Protein AF-A0A9D1ND66-F1 (afdb_monomer_lite)

pLDDT: mean 85.28, std 21.11, range [28.84, 98.44]

Organism: NCBI:txid2840952

Secondary structure (DSSP, 8-state):
---------------------------------------EEEEEEE-TTSPP-PPEEEETT-EE--GGGSPPP--SSEEEEEEESSTTS-SBPPSSEE--SSEEEEEEEEEE-S---EEEEE-TT-EETTT---SPEEEEPEE-GGG-EEEEGGGS--EEBTTEEEEEEE-TT--BHHHHHTT-SEEEE-S-EEEEEEEEE--

Sequence (203 aa):
MKKRLSILLLIVSVLVCSVFAASCANTDLVGSGDKTEVTVCTVRFITGEGSAVSNMVVDYGSVIESADKIATPTSPYYTFQGWYVDQECRQPVTFPYTVRKEVVNFFAKWERIGDFYTVTLRLNGGKVNATGATEDLSFHATREGNKGYLFYSNMIPKVSRSGYRLVDWYNEDGEGLLAKFGTSASIRISKDEVYTAKWEEVV

Radius of gyration: 37.18 Å; chains: 1; bounding box: 62×64×130 Å

Foldseek 3Di:
DDDDDDDDDDDDDDDDDDDDDDDDDDDDDDDPPPPPPFLKAKEAEAEVQFDHFDIDIDTQFDWDADPVVGDDTDHPFWDWPAWAQDQVRPHGDDPRDTHHDNYGYIYIDIDTDDDWAKEKEQAQQKAFPVPRDNHIDIDTFDQDPPLGGKDFPVVDGDIDHPQKDWPAWQFPVRDGPVVQCPVNRIDHDDHHTYTYTDIDGDD

InterPro domains:
  IPR013378 Internalin B-like, B-repeat [PF09479] (42-109)
  IPR013378 Internalin B-like, B-repeat [PF09479] (117-185)
  IPR013378 Internalin B-like, B-repeat [TIGR02543] (73-111)
  IPR042229 Listeria-Bacteroides repeat domain superfamily [G3DSA:2.60.40.4270] (38-112)
  IPR042229 Listeria-Bacteroides repeat domain superfamily [G3DSA:2.60.40.4270] (115-201)

Structure (mmCIF, N/CA/C/O backbone):
data_AF-A0A9D1ND66-F1
#
_entry.id   AF-A0A9D1ND66-F1
#
loop_
_atom_site.group_PDB
_atom_site.id
_atom_site.type_symbol
_atom_site.label_atom_id
_atom_site.label_alt_id
_atom_site.label_comp_id
_atom_site.label_asym_id
_atom_site.label_entity_id
_atom_site.label_seq_id
_atom_site.pdbx_PDB_ins_code
_atom_site.Cartn_x
_atom_site.Cartn_y
_atom_site.Cartn_z
_atom_site.occupancy
_atom_site.B_iso_or_equiv
_atom_site.auth_seq_id
_atom_site.auth_comp_id
_atom_site.auth_asym_id
_atom_site.auth_atom_id
_atom_site.pdbx_PDB_model_num
ATOM 1 N N . MET A 1 1 ? 39.931 48.554 107.300 1.00 33.59 1 MET A N 1
ATOM 2 C CA . MET A 1 1 ? 41.216 49.196 106.934 1.00 33.59 1 MET A CA 1
ATOM 3 C C . MET A 1 1 ? 41.580 48.794 105.504 1.00 33.59 1 MET A C 1
ATOM 5 O O . MET A 1 1 ? 41.566 47.603 105.265 1.00 33.59 1 MET A O 1
ATOM 9 N N . LYS A 1 2 ? 41.875 49.775 104.618 1.00 40.72 2 LYS A N 1
ATOM 10 C CA . LYS A 1 2 ? 42.868 49.776 103.497 1.00 40.72 2 LYS A CA 1
ATOM 11 C C . LYS A 1 2 ? 42.907 48.526 102.573 1.00 40.72 2 LYS A C 1
ATOM 13 O O . LYS A 1 2 ? 43.191 47.453 103.061 1.00 40.72 2 LYS A O 1
ATOM 18 N N . LYS A 1 3 ? 42.766 48.550 101.238 1.00 37.12 3 LYS A N 1
ATOM 19 C CA . LYS A 1 3 ? 43.143 49.477 100.136 1.00 37.12 3 LYS A CA 1
ATOM 20 C C . LYS A 1 3 ? 42.432 48.968 98.848 1.00 37.12 3 LYS A C 1
ATOM 22 O O . LYS A 1 3 ? 42.305 47.762 98.692 1.00 37.12 3 LYS A O 1
ATOM 27 N N . ARG A 1 4 ? 41.796 49.823 98.026 1.00 48.44 4 ARG A N 1
ATOM 28 C CA . ARG A 1 4 ? 42.167 50.232 96.631 1.00 48.44 4 ARG A CA 1
ATOM 29 C C . ARG A 1 4 ? 43.160 49.289 95.901 1.00 48.44 4 ARG A C 1
ATOM 31 O O . ARG A 1 4 ? 44.146 48.909 96.511 1.00 48.44 4 ARG A O 1
ATOM 38 N N . LEU A 1 5 ? 43.040 48.962 94.606 1.00 36.69 5 LEU A N 1
ATOM 39 C CA . LEU A 1 5 ? 43.033 49.895 93.464 1.00 36.69 5 LEU A CA 1
ATOM 40 C C . LEU A 1 5 ? 43.004 49.123 92.106 1.00 36.69 5 LEU A C 1
ATOM 42 O O . LEU A 1 5 ? 43.727 48.143 92.000 1.00 36.69 5 LEU A O 1
ATOM 46 N N . SER A 1 6 ? 42.251 49.649 91.117 1.00 40.03 6 SER A N 1
ATOM 47 C CA . SER A 1 6 ? 42.385 49.622 89.625 1.00 40.03 6 SER A CA 1
ATOM 48 C C . SER A 1 6 ? 42.574 48.280 88.859 1.00 40.03 6 SER A C 1
ATOM 50 O O . SER A 1 6 ? 43.274 47.394 89.314 1.00 40.03 6 SER A O 1
ATOM 52 N N . ILE A 1 7 ? 42.015 48.053 87.655 1.00 40.53 7 ILE A N 1
ATOM 53 C CA . ILE A 1 7 ? 42.424 48.643 86.355 1.00 40.53 7 ILE A CA 1
ATOM 54 C C . ILE A 1 7 ? 41.455 48.206 85.206 1.00 40.53 7 ILE A C 1
ATOM 56 O O . ILE A 1 7 ? 41.096 47.039 85.122 1.00 40.53 7 ILE A O 1
ATOM 60 N N . LEU A 1 8 ? 41.118 49.177 84.333 1.00 36.09 8 LEU A N 1
ATOM 61 C CA . LEU A 1 8 ? 40.734 49.186 82.889 1.00 36.09 8 LEU A CA 1
ATOM 62 C C . LEU A 1 8 ? 39.570 48.348 82.274 1.00 36.09 8 LEU A C 1
ATOM 64 O O . LEU A 1 8 ? 39.707 47.176 81.954 1.00 36.09 8 LEU A O 1
ATOM 68 N N . LEU A 1 9 ? 38.468 49.058 81.963 1.00 35.41 9 LEU A N 1
ATOM 69 C CA . LEU A 1 9 ? 37.870 49.360 80.630 1.00 35.41 9 LEU A CA 1
ATOM 70 C C . LEU A 1 9 ? 38.298 48.565 79.359 1.00 35.41 9 LEU A C 1
ATOM 72 O O . LEU A 1 9 ? 39.446 48.698 78.949 1.00 35.41 9 LEU A O 1
ATOM 76 N N . LEU A 1 10 ? 37.344 47.921 78.642 1.00 37.34 10 LEU A N 1
ATOM 77 C CA . LEU A 1 10 ? 36.718 48.369 77.354 1.00 37.34 10 LEU A CA 1
ATOM 78 C C . LEU A 1 10 ? 35.997 47.241 76.544 1.00 37.34 10 LEU A C 1
ATOM 80 O O . LEU A 1 10 ? 36.650 46.349 76.026 1.00 37.34 10 LEU A O 1
ATOM 84 N N . ILE A 1 11 ? 34.652 47.343 76.451 1.00 43.88 11 ILE A N 1
ATOM 85 C CA . ILE A 1 11 ? 33.713 47.294 75.281 1.00 43.88 11 ILE A CA 1
ATOM 86 C C . ILE A 1 11 ? 34.005 46.270 74.146 1.00 43.88 11 ILE A C 1
ATOM 88 O O . ILE A 1 11 ? 35.111 46.230 73.634 1.00 43.88 11 ILE A O 1
ATOM 92 N N . VAL A 1 12 ? 33.067 45.395 73.729 1.00 36.81 12 VAL A N 1
ATOM 93 C CA . VAL A 1 12 ? 32.102 45.532 72.590 1.00 36.81 12 VAL A CA 1
ATOM 94 C C . VAL A 1 12 ? 31.068 44.376 72.708 1.00 36.81 12 VAL A C 1
ATOM 96 O O . VAL A 1 12 ? 31.455 43.216 72.708 1.00 36.81 12 VAL A O 1
ATOM 99 N N . SER A 1 13 ? 29.800 44.619 73.077 1.00 47.44 13 SER A N 1
ATOM 100 C CA . SER A 1 13 ? 28.598 44.740 72.211 1.00 47.44 13 SER A CA 1
ATOM 101 C C . SER A 1 13 ? 28.340 43.589 71.219 1.00 47.44 13 SER A C 1
ATOM 103 O O . SER A 1 13 ? 28.936 43.624 70.152 1.00 47.44 13 SER A O 1
ATOM 105 N N . VAL A 1 14 ? 27.341 42.719 71.473 1.00 42.31 14 VAL A N 1
ATOM 106 C CA . VAL A 1 14 ? 26.340 42.276 70.465 1.00 42.31 14 VAL A CA 1
ATOM 107 C C . VAL A 1 14 ? 25.001 41.943 71.149 1.00 42.31 14 VAL A C 1
ATOM 109 O O . VAL A 1 14 ? 24.944 41.387 72.242 1.00 42.31 14 VAL A O 1
ATOM 112 N N . LEU A 1 15 ? 23.950 42.367 70.451 1.00 39.97 15 LEU A N 1
ATOM 113 C CA . LEU A 1 15 ? 22.524 42.449 70.731 1.00 39.97 15 LEU A CA 1
ATOM 114 C C . LEU A 1 15 ? 21.790 41.099 70.892 1.00 39.97 15 LEU A C 1
ATOM 116 O O . LEU A 1 15 ? 22.143 40.087 70.297 1.00 39.97 15 LEU A O 1
ATOM 120 N N . VAL A 1 16 ? 20.690 41.174 71.640 1.00 43.84 16 VAL A N 1
ATOM 121 C CA . VAL A 1 16 ? 19.655 40.165 71.908 1.00 43.84 16 VAL A CA 1
ATOM 122 C C . VAL A 1 16 ? 18.769 39.919 70.677 1.00 43.84 16 VAL A C 1
ATOM 124 O O . VAL A 1 16 ? 18.356 40.880 70.033 1.00 43.84 16 VAL A O 1
ATOM 127 N N . CYS A 1 17 ? 18.360 38.669 70.425 1.00 29.81 17 CYS A N 1
ATOM 128 C CA . CYS A 1 17 ? 17.032 38.375 69.870 1.00 29.81 17 CYS A CA 1
ATOM 129 C C . CYS A 1 17 ? 16.513 37.011 70.348 1.00 29.81 17 CYS A C 1
ATOM 131 O O . CYS A 1 17 ? 17.187 35.988 70.284 1.00 29.81 17 CYS A O 1
ATOM 133 N N . SER A 1 18 ? 15.305 37.074 70.889 1.00 44.47 18 SER A N 1
ATOM 134 C CA . SER A 1 18 ? 14.545 36.098 71.661 1.00 44.47 18 SER A CA 1
ATOM 135 C C . SER A 1 18 ? 13.748 35.123 70.798 1.00 44.47 18 SER A C 1
ATOM 137 O O . SER A 1 18 ? 13.077 35.562 69.867 1.00 44.47 18 SER A O 1
ATOM 139 N N . VAL A 1 19 ? 13.672 33.851 71.201 1.00 38.53 19 VAL A N 1
ATOM 140 C CA . VAL A 1 19 ? 12.567 32.958 70.815 1.00 38.53 19 VAL A CA 1
ATOM 141 C C . VAL A 1 19 ? 12.178 32.091 72.012 1.00 38.53 19 VAL A C 1
ATOM 143 O O . VAL A 1 19 ? 12.955 31.243 72.431 1.00 38.53 19 VAL A O 1
ATOM 146 N N . PHE A 1 20 ? 10.968 32.294 72.538 1.00 42.59 20 PHE A N 1
ATOM 147 C CA . PHE A 1 20 ? 10.225 31.300 73.316 1.00 42.59 20 PHE A CA 1
ATOM 148 C C . PHE A 1 20 ? 8.722 31.562 73.175 1.00 42.59 20 PHE A C 1
ATOM 150 O O . PHE A 1 20 ? 8.250 32.628 73.560 1.00 42.59 20 PHE A O 1
ATOM 157 N N . ALA A 1 21 ? 7.982 30.568 72.683 1.00 37.22 21 ALA A N 1
ATOM 158 C CA . ALA A 1 21 ? 6.614 30.267 73.108 1.00 37.22 21 ALA A CA 1
ATOM 159 C C . ALA A 1 21 ? 6.265 28.827 72.692 1.00 37.22 21 ALA A C 1
ATOM 161 O O . ALA A 1 21 ? 6.575 28.402 71.581 1.00 37.22 21 ALA A O 1
ATOM 162 N N . ALA A 1 22 ? 5.648 28.086 73.610 1.00 40.59 22 ALA A N 1
ATOM 163 C CA . ALA A 1 22 ? 5.271 26.680 73.496 1.00 40.59 22 ALA A CA 1
ATOM 164 C C . ALA A 1 22 ? 3.743 26.496 73.622 1.00 40.59 22 ALA A C 1
ATOM 166 O O . ALA A 1 22 ? 3.090 27.341 74.231 1.00 40.59 22 ALA A O 1
ATOM 167 N N . SER A 1 23 ? 3.260 25.309 73.197 1.00 38.59 23 SER A N 1
ATOM 168 C CA . SER A 1 23 ? 2.032 24.595 73.652 1.00 38.59 23 SER A CA 1
ATOM 169 C C . SER A 1 23 ? 0.685 25.001 73.001 1.00 38.59 23 SER A C 1
ATOM 171 O O . SER A 1 23 ? 0.469 26.181 72.784 1.00 38.59 23 SER A O 1
ATOM 173 N N . CYS A 1 24 ? -0.330 24.157 72.718 1.00 28.84 24 CYS A N 1
ATOM 174 C CA . CYS A 1 24 ? -0.536 22.696 72.576 1.00 28.84 24 CYS A CA 1
ATOM 175 C C . CYS A 1 24 ? -1.962 22.399 71.997 1.00 28.84 24 CYS A C 1
ATOM 177 O O . CYS A 1 24 ? -2.902 23.098 72.357 1.00 28.84 24 CYS A O 1
ATOM 179 N N . ALA A 1 25 ? -2.090 21.300 71.226 1.00 42.69 25 ALA A N 1
ATOM 180 C CA . ALA A 1 25 ? -3.234 20.370 71.002 1.00 42.69 25 ALA A CA 1
ATOM 181 C C . ALA A 1 25 ? -4.491 20.675 70.111 1.00 42.69 25 ALA A C 1
ATOM 183 O O . ALA A 1 25 ? -5.315 21.527 70.418 1.00 42.69 25 ALA A O 1
ATOM 184 N N . ASN A 1 26 ? -4.664 19.756 69.130 1.00 39.12 26 ASN A N 1
ATOM 185 C CA . ASN A 1 26 ? -5.851 19.068 68.549 1.00 39.12 26 ASN A CA 1
ATOM 186 C C . ASN A 1 26 ? -6.851 19.746 67.577 1.00 39.12 26 ASN A C 1
ATOM 188 O O . ASN A 1 26 ? -7.746 20.474 67.989 1.00 39.12 26 ASN A O 1
ATOM 192 N N . THR A 1 27 ? -6.858 19.308 66.306 1.00 33.75 27 THR A N 1
ATOM 193 C CA . THR A 1 27 ? -7.858 18.380 65.700 1.00 33.75 27 THR A CA 1
ATOM 194 C C . THR A 1 27 ? -7.493 18.083 64.238 1.00 33.75 27 THR A C 1
ATOM 196 O O . THR A 1 27 ? -7.033 18.959 63.510 1.00 33.75 27 THR A O 1
ATOM 199 N N . ASP A 1 28 ? -7.662 16.825 63.833 1.00 43.59 28 ASP A N 1
ATOM 200 C CA . ASP A 1 28 ? -7.395 16.310 62.491 1.00 43.59 28 ASP A CA 1
ATOM 201 C C . ASP A 1 28 ? -8.203 17.027 61.399 1.00 43.59 28 ASP A C 1
ATOM 203 O O . ASP A 1 28 ? -9.428 17.109 61.481 1.00 43.59 28 ASP A O 1
ATOM 207 N N . LEU A 1 29 ? -7.534 17.431 60.315 1.00 43.88 29 LEU A N 1
ATOM 208 C CA . LEU A 1 29 ? -8.152 17.526 58.996 1.00 43.88 29 LEU A CA 1
ATOM 209 C C . LEU A 1 29 ? -7.224 16.907 57.956 1.00 43.88 29 LEU A C 1
ATOM 211 O O . LEU A 1 29 ? -6.163 17.426 57.610 1.00 43.88 29 LEU A O 1
ATOM 215 N N . VAL A 1 30 ? -7.691 15.759 57.478 1.00 47.22 30 VAL A N 1
ATOM 216 C CA . VAL A 1 30 ? -7.293 15.104 56.242 1.00 47.22 30 VAL A CA 1
ATOM 217 C C . VAL A 1 30 ? -7.238 16.134 55.118 1.00 4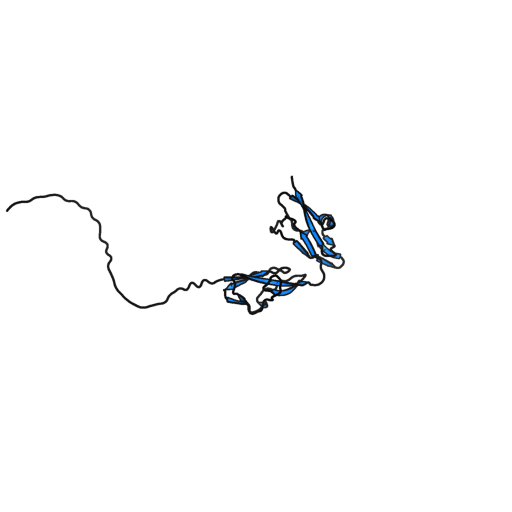7.22 30 VAL A C 1
ATOM 219 O O . VAL A 1 30 ? -8.222 16.787 54.785 1.00 47.22 30 VAL A O 1
ATOM 222 N N . GLY A 1 31 ? -6.067 16.226 54.512 1.00 42.62 31 GLY A N 1
ATOM 223 C CA . GLY A 1 31 ? -5.822 16.930 53.267 1.00 42.62 31 GLY A CA 1
ATOM 224 C C . GLY A 1 31 ? -4.634 16.292 52.572 1.00 42.62 31 GLY A C 1
ATOM 225 O O . GLY A 1 31 ? -3.720 16.990 52.146 1.00 42.62 31 GLY A O 1
ATOM 226 N N . SER A 1 32 ? -4.613 14.953 52.520 1.00 42.88 32 SER A N 1
ATOM 227 C CA . SER A 1 32 ? -3.811 14.242 51.530 1.00 42.88 32 SER A CA 1
ATOM 228 C C . SER A 1 32 ? -4.342 14.694 50.179 1.00 42.88 32 SER A C 1
ATOM 230 O O . SER A 1 32 ? -5.360 14.192 49.706 1.00 42.88 32 SER A O 1
ATOM 232 N N . GLY A 1 33 ? -3.707 15.717 49.610 1.00 48.03 33 GLY A N 1
ATOM 233 C CA . GLY A 1 33 ? -3.822 16.024 48.200 1.00 48.03 33 GLY A CA 1
ATOM 234 C C . GLY A 1 33 ? -3.273 14.820 47.463 1.00 48.03 33 GLY A C 1
ATOM 235 O O . GLY A 1 33 ? -2.077 14.755 47.191 1.00 48.03 33 GLY A O 1
ATOM 236 N N . ASP A 1 34 ? -4.147 13.847 47.224 1.00 44.66 34 ASP A N 1
ATOM 237 C CA . ASP A 1 34 ? -3.912 12.769 46.291 1.00 44.66 34 ASP A CA 1
ATOM 238 C C . ASP A 1 34 ? -3.723 13.444 44.932 1.00 44.66 34 ASP A C 1
ATOM 240 O O . ASP A 1 34 ? -4.676 13.829 44.249 1.00 44.66 34 ASP A O 1
ATOM 244 N N . LYS A 1 35 ? -2.460 13.714 44.589 1.00 49.34 35 LYS A N 1
ATOM 245 C CA . LYS A 1 35 ? -2.059 13.911 43.204 1.00 49.34 35 LYS A CA 1
ATOM 246 C C . LYS A 1 35 ? -2.311 12.566 42.545 1.00 49.34 35 LYS A C 1
ATOM 248 O O . LYS A 1 35 ? -1.415 11.734 42.463 1.00 49.34 35 LYS A O 1
ATOM 253 N N . THR A 1 36 ? -3.550 12.367 42.117 1.00 54.16 36 THR A N 1
ATOM 254 C CA . THR A 1 36 ? -3.904 11.295 41.207 1.00 54.16 36 THR A CA 1
ATOM 255 C C . THR A 1 36 ? -3.059 11.507 39.963 1.00 54.16 36 THR A C 1
ATOM 257 O O . THR A 1 36 ? -3.254 12.446 39.190 1.00 54.16 36 THR A O 1
ATOM 260 N N . GLU A 1 37 ? -2.025 10.688 39.824 1.00 65.38 37 GLU A N 1
ATOM 261 C CA . GLU A 1 37 ? -1.254 10.606 38.600 1.00 65.38 37 GLU A CA 1
ATOM 262 C C . GLU A 1 37 ? -2.196 10.015 37.551 1.00 65.38 37 GLU A C 1
ATOM 264 O O . GLU A 1 37 ? -2.447 8.809 37.513 1.00 65.38 37 GLU A O 1
ATOM 269 N N . VAL A 1 38 ? -2.824 10.894 36.764 1.00 69.44 38 VAL A N 1
ATOM 270 C CA . VAL A 1 38 ? -3.697 10.484 35.666 1.00 69.44 38 VAL A CA 1
ATOM 271 C C . VAL A 1 38 ? -2.824 9.734 34.674 1.00 69.44 38 VAL A C 1
ATOM 273 O O . VAL A 1 38 ? -2.058 10.323 33.911 1.00 69.44 38 VAL A O 1
ATOM 276 N N . THR A 1 39 ? -2.909 8.410 34.723 1.00 88.31 39 THR A N 1
ATOM 277 C CA . THR A 1 39 ? -2.214 7.553 33.773 1.00 88.31 39 THR A CA 1
ATOM 278 C C . THR A 1 39 ? -2.951 7.663 32.445 1.00 88.31 39 THR A C 1
ATOM 280 O O . THR A 1 39 ? -4.030 7.098 32.273 1.00 88.31 39 THR A O 1
ATOM 283 N N . VAL A 1 40 ? -2.392 8.425 31.508 1.00 93.94 40 VAL A N 1
ATOM 284 C CA . VAL A 1 40 ? -2.921 8.532 30.146 1.00 93.94 40 VAL A CA 1
ATOM 285 C C . VAL A 1 40 ? -2.453 7.349 29.305 1.00 93.94 40 VAL A C 1
ATOM 287 O O . VAL A 1 40 ? -1.303 6.920 29.373 1.00 93.94 40 VAL A O 1
ATOM 290 N N . CYS A 1 41 ? -3.358 6.819 28.495 1.00 96.25 41 CYS A N 1
ATOM 291 C CA . CYS A 1 41 ? -3.128 5.701 27.595 1.00 96.25 41 CYS A CA 1
ATOM 292 C C . CYS A 1 41 ? -3.276 6.160 26.140 1.00 96.25 41 CYS A C 1
ATOM 294 O O . CYS A 1 41 ? -4.108 7.007 25.814 1.00 96.25 41 CYS A O 1
ATOM 296 N N . THR A 1 42 ? -2.493 5.567 25.242 1.00 97.50 42 THR A N 1
ATOM 297 C CA . THR A 1 42 ? -2.564 5.803 23.798 1.00 97.50 42 THR A CA 1
ATOM 298 C C . THR A 1 42 ? -3.164 4.591 23.096 1.00 97.50 42 THR A C 1
ATOM 300 O O . THR A 1 42 ? -2.605 3.494 23.140 1.00 97.50 42 THR A O 1
ATOM 303 N N . VAL A 1 43 ? -4.262 4.796 22.375 1.00 97.69 43 VAL A N 1
ATOM 304 C CA . VAL A 1 43 ? -4.807 3.812 21.436 1.00 97.69 43 VAL A CA 1
ATOM 305 C C . VAL A 1 43 ? -4.313 4.172 20.039 1.00 97.69 43 VAL A C 1
ATOM 307 O O . VAL A 1 43 ? -4.631 5.236 19.505 1.00 97.69 43 VAL A O 1
ATOM 310 N N . ARG A 1 44 ? -3.483 3.300 19.470 1.00 97.88 44 ARG A N 1
ATOM 311 C CA . ARG A 1 44 ? -2.898 3.448 18.138 1.00 97.88 44 ARG A CA 1
ATOM 312 C C . ARG A 1 44 ? -3.701 2.665 17.117 1.00 97.88 44 ARG A C 1
ATOM 314 O O . ARG A 1 44 ? -4.070 1.518 17.366 1.00 97.88 44 ARG A O 1
ATOM 321 N N . PHE A 1 45 ? -3.890 3.264 15.951 1.00 97.75 45 PHE A N 1
ATOM 322 C CA . PHE A 1 45 ? -4.591 2.644 14.835 1.00 97.75 45 PHE A CA 1
ATOM 323 C C . PHE A 1 45 ? -3.598 2.299 13.735 1.00 97.75 45 PHE A C 1
ATOM 325 O O . PHE A 1 45 ? -3.055 3.173 13.061 1.00 97.75 45 PHE A O 1
ATOM 332 N N . ILE A 1 46 ? -3.347 1.007 13.563 1.00 97.25 46 ILE A N 1
ATOM 333 C CA . ILE A 1 46 ? -2.461 0.480 12.533 1.00 97.25 46 ILE A CA 1
ATOM 334 C C . ILE A 1 46 ? -3.331 0.154 11.320 1.00 97.25 46 ILE A C 1
ATOM 336 O O . ILE A 1 46 ? -3.959 -0.902 11.250 1.00 97.25 46 ILE A O 1
ATOM 340 N N . THR A 1 47 ? -3.437 1.111 10.397 1.00 95.75 47 THR A N 1
ATOM 341 C CA . THR A 1 47 ? -4.433 1.083 9.313 1.00 95.75 47 THR A CA 1
ATOM 342 C C . THR A 1 47 ? -4.039 0.226 8.116 1.00 95.75 47 THR A C 1
ATOM 344 O O . THR A 1 47 ? -4.921 -0.126 7.339 1.00 95.75 47 THR A O 1
ATOM 347 N N . GLY A 1 48 ? -2.760 -0.121 7.948 1.00 91.12 48 GLY A N 1
ATOM 348 C CA . GLY A 1 48 ? -2.288 -0.903 6.800 1.00 91.12 48 GLY A CA 1
ATOM 349 C C . GLY A 1 48 ? -2.665 -0.249 5.464 1.00 91.12 48 GLY A C 1
ATOM 350 O O . GLY A 1 48 ? -2.283 0.887 5.205 1.00 91.12 48 GLY A O 1
ATOM 351 N N . GLU A 1 49 ? -3.463 -0.954 4.658 1.00 88.75 49 GLU A N 1
ATOM 352 C CA . GLU A 1 49 ? -3.899 -0.576 3.299 1.00 88.75 49 GLU A CA 1
ATOM 353 C C . GLU A 1 49 ? -4.863 0.626 3.215 1.00 88.75 49 GLU A C 1
ATOM 355 O O . GLU A 1 49 ? -5.254 1.046 2.118 1.00 88.75 49 GLU A O 1
ATOM 360 N N . GLY A 1 50 ? -5.315 1.147 4.357 1.00 91.69 50 GLY A N 1
ATOM 361 C CA . GLY A 1 50 ? -6.265 2.254 4.426 1.00 91.69 50 GLY A CA 1
ATOM 362 C C . GLY A 1 50 ? -5.647 3.599 4.788 1.00 91.69 50 GLY A C 1
ATOM 363 O O . GLY A 1 50 ? -4.526 3.698 5.290 1.00 91.69 50 GLY A O 1
ATOM 364 N N . SER A 1 51 ? -6.439 4.654 4.593 1.00 94.00 51 SER A N 1
ATOM 365 C CA . SER A 1 51 ? -6.129 6.014 5.040 1.00 94.00 51 SER A CA 1
ATOM 366 C C . SER A 1 51 ? -5.740 6.058 6.521 1.00 94.00 51 SER A C 1
ATOM 368 O O . SER A 1 51 ? -6.372 5.393 7.342 1.00 94.00 51 SER A O 1
ATOM 370 N N . ALA A 1 52 ? -4.756 6.891 6.867 1.00 95.00 52 ALA A N 1
ATOM 371 C CA . ALA A 1 52 ? -4.308 7.055 8.246 1.00 95.00 52 ALA A CA 1
ATOM 372 C C . ALA A 1 52 ? -5.451 7.493 9.178 1.00 95.00 52 ALA A C 1
ATOM 374 O O . ALA A 1 52 ? -6.271 8.344 8.826 1.00 95.00 52 ALA A O 1
ATOM 375 N N . VAL A 1 53 ? -5.464 6.930 10.386 1.00 96.75 53 VAL A N 1
ATOM 376 C CA . VAL A 1 53 ? -6.384 7.288 11.469 1.00 96.75 53 VAL A CA 1
ATOM 377 C C . VAL A 1 53 ? -5.560 7.825 12.632 1.00 96.75 53 VAL A C 1
ATOM 379 O O . VAL A 1 53 ? -4.593 7.195 13.057 1.00 96.75 53 VAL A O 1
ATOM 382 N N . SER A 1 54 ? -5.929 9.002 13.139 1.00 96.38 54 SER A N 1
ATOM 383 C CA . SER A 1 54 ? -5.248 9.619 14.278 1.00 96.38 54 SER A CA 1
ATOM 384 C C . SER A 1 54 ? -5.380 8.764 15.535 1.00 96.38 54 SER A C 1
ATOM 386 O O . SER A 1 54 ? -6.465 8.282 15.854 1.00 96.38 54 SER A O 1
ATOM 388 N N . ASN A 1 55 ? -4.283 8.628 16.281 1.00 96.44 55 ASN A N 1
ATOM 389 C CA . ASN A 1 55 ? -4.289 7.952 17.578 1.00 96.44 55 ASN A CA 1
ATOM 390 C C . ASN A 1 55 ? -5.230 8.663 18.561 1.00 96.44 55 ASN A C 1
ATOM 392 O O . ASN A 1 55 ? -5.339 9.891 18.554 1.00 96.44 55 ASN A O 1
ATOM 396 N N . MET A 1 56 ? -5.851 7.891 19.450 1.00 96.00 56 MET A N 1
ATOM 397 C CA . MET A 1 56 ? -6.631 8.421 20.567 1.00 96.00 56 MET A CA 1
ATOM 398 C C . MET A 1 56 ? -5.785 8.436 21.839 1.00 96.00 56 MET A C 1
ATOM 400 O O . MET A 1 56 ? -5.026 7.502 22.099 1.00 96.00 56 MET A O 1
ATOM 404 N N . VAL A 1 57 ? -5.954 9.479 22.647 1.00 96.12 57 VAL A N 1
ATOM 405 C CA . VAL A 1 57 ? -5.398 9.572 24.001 1.00 96.12 57 VAL A CA 1
ATOM 406 C C . VAL A 1 57 ? -6.571 9.588 24.969 1.00 96.12 57 VAL A C 1
ATOM 408 O O . VAL A 1 57 ? -7.475 10.408 24.819 1.00 96.12 57 VAL A O 1
ATOM 411 N N . VAL A 1 58 ? -6.586 8.646 25.908 1.00 95.56 58 VAL A N 1
ATOM 412 C CA . VAL A 1 58 ? -7.680 8.440 26.868 1.00 95.56 58 VAL A CA 1
ATOM 413 C C . VAL A 1 58 ? -7.115 8.117 28.246 1.00 95.56 58 VAL A C 1
ATOM 415 O O . VAL A 1 58 ? -5.987 7.640 28.350 1.00 95.56 58 VAL A O 1
ATOM 418 N N . ASP A 1 59 ? -7.894 8.319 29.302 1.00 95.94 59 ASP A N 1
ATOM 419 C CA . ASP A 1 59 ? -7.465 7.965 30.657 1.00 95.94 59 ASP A CA 1
ATOM 420 C C . ASP A 1 59 ? -7.449 6.442 30.853 1.00 95.94 59 ASP A C 1
ATOM 422 O O . ASP A 1 59 ? -8.256 5.713 30.258 1.00 95.94 59 ASP A O 1
ATOM 426 N N . TYR A 1 60 ? -6.558 5.946 31.711 1.00 95.00 60 TYR A N 1
ATOM 427 C CA . TYR A 1 60 ? -6.540 4.544 32.119 1.00 95.00 60 TYR A CA 1
ATOM 428 C C . TYR A 1 60 ? -7.907 4.118 32.670 1.00 95.00 60 TYR A C 1
ATOM 430 O O . TYR A 1 60 ? -8.491 4.779 33.524 1.00 95.00 60 TYR A O 1
ATOM 438 N N . GLY A 1 61 ? -8.418 2.986 32.188 1.00 95.06 61 GLY A N 1
ATOM 439 C CA . GLY A 1 61 ? -9.737 2.473 32.554 1.00 95.06 61 GLY A CA 1
ATOM 440 C C . GLY A 1 61 ? -10.891 3.034 31.719 1.00 95.06 61 GLY A C 1
ATOM 441 O O . GLY A 1 61 ? -12.010 2.546 31.872 1.00 95.06 61 GLY A O 1
ATOM 442 N N . SER A 1 62 ? -10.640 3.983 30.808 1.00 95.94 62 SER A N 1
ATOM 443 C CA . SER A 1 62 ? -11.661 4.475 29.874 1.00 95.94 62 SER A CA 1
ATOM 444 C C . SER A 1 62 ? -12.244 3.344 29.027 1.00 95.94 62 SER A C 1
ATOM 446 O O . SER A 1 62 ? -11.540 2.404 28.637 1.00 95.94 62 SER A O 1
ATOM 448 N N . VAL A 1 63 ? -13.534 3.456 28.715 1.00 97.38 63 VAL A N 1
ATOM 449 C CA . VAL A 1 63 ? -14.274 2.490 27.903 1.00 97.38 63 VAL A CA 1
ATOM 450 C C . VAL A 1 63 ? -14.562 3.090 26.532 1.00 97.38 63 VAL A C 1
ATOM 452 O O . VAL A 1 63 ? -15.128 4.174 26.418 1.00 97.38 63 VAL A O 1
ATOM 455 N N . ILE A 1 64 ? -14.171 2.376 25.478 1.00 96.62 64 ILE A N 1
ATOM 456 C CA . ILE A 1 64 ? -14.628 2.651 24.116 1.00 96.62 64 ILE A CA 1
ATOM 457 C C . ILE A 1 64 ? -15.895 1.827 23.916 1.00 96.62 64 ILE A C 1
ATOM 459 O O . ILE A 1 64 ? -15.827 0.602 23.864 1.00 96.62 64 ILE A O 1
ATOM 463 N N . GLU A 1 65 ? -17.046 2.488 23.845 1.00 97.00 65 GLU A N 1
ATOM 464 C CA . GLU A 1 65 ? -18.350 1.809 23.853 1.00 97.00 65 GLU A CA 1
ATOM 465 C C . GLU A 1 65 ? -18.626 1.007 22.578 1.00 97.00 65 GLU A C 1
ATOM 467 O O . GLU A 1 65 ? -19.284 -0.031 22.619 1.00 97.00 65 GLU A O 1
ATOM 472 N N . SER A 1 66 ? -18.126 1.475 21.435 1.00 94.94 66 SER A N 1
ATOM 473 C CA . SER A 1 66 ? -18.477 0.915 20.133 1.00 94.94 66 SER A CA 1
ATOM 474 C C . SER A 1 66 ? -17.525 1.368 19.026 1.00 94.94 66 SER A C 1
ATOM 476 O O . SER A 1 66 ? -16.830 2.381 19.142 1.00 94.94 66 SER A O 1
ATOM 478 N N . ALA A 1 67 ? -17.504 0.614 17.924 1.00 93.19 67 ALA A N 1
ATOM 479 C CA . ALA A 1 67 ? -16.617 0.872 16.791 1.00 93.19 67 ALA A CA 1
ATOM 480 C C . ALA A 1 67 ? -16.903 2.203 16.065 1.00 93.19 67 ALA A C 1
ATOM 482 O O . ALA A 1 67 ? -15.978 2.782 15.507 1.00 93.19 67 ALA A O 1
ATOM 483 N N . ASP A 1 68 ? -18.136 2.729 16.100 1.00 92.75 68 ASP A N 1
ATOM 484 C CA . ASP A 1 68 ? -18.493 4.032 15.500 1.00 92.75 68 ASP A CA 1
ATOM 485 C C . ASP A 1 68 ? -17.826 5.226 16.195 1.00 92.75 68 ASP A C 1
ATOM 487 O O . ASP A 1 68 ? -17.772 6.316 15.629 1.00 92.75 68 ASP A O 1
ATOM 491 N N . LYS A 1 69 ? -17.289 5.034 17.409 1.00 92.94 69 LYS A N 1
ATOM 492 C CA . LYS A 1 69 ? -16.486 6.056 18.102 1.00 92.94 69 LYS A CA 1
ATOM 493 C C . LYS A 1 69 ? -15.076 6.190 17.540 1.00 92.94 69 LYS A C 1
ATOM 495 O O . LYS A 1 69 ? -14.351 7.098 17.937 1.00 92.94 69 LYS A O 1
ATOM 500 N N . ILE A 1 70 ? -14.691 5.301 16.631 1.00 94.00 70 ILE A N 1
ATOM 501 C CA . ILE A 1 70 ? -13.380 5.264 16.002 1.00 94.00 70 ILE A CA 1
ATOM 502 C C . ILE A 1 70 ? -13.556 5.614 14.525 1.00 94.00 70 ILE A C 1
ATOM 504 O O . ILE A 1 70 ? -14.442 5.092 13.847 1.00 94.00 70 ILE A O 1
ATOM 508 N N . ALA A 1 71 ? -12.690 6.480 14.000 1.00 94.62 71 ALA A N 1
ATOM 509 C CA . ALA A 1 71 ? -12.700 6.780 12.576 1.00 94.62 71 ALA A CA 1
ATOM 510 C C . ALA A 1 71 ? -12.430 5.505 11.760 1.00 94.62 71 ALA A C 1
ATOM 512 O O . ALA A 1 71 ? -11.492 4.755 12.032 1.00 94.62 71 ALA A O 1
ATOM 513 N N . THR A 1 72 ? -13.261 5.265 10.748 1.00 95.88 72 THR A N 1
ATOM 514 C CA . THR A 1 72 ? -13.104 4.118 9.852 1.00 95.88 72 THR A CA 1
ATOM 515 C C . THR A 1 72 ? -12.137 4.492 8.729 1.00 95.88 72 THR A C 1
ATOM 517 O O . THR A 1 72 ? -12.414 5.448 7.999 1.00 95.88 72 THR A O 1
ATOM 520 N N . PRO A 1 73 ? -11.003 3.788 8.573 1.00 96.62 73 PRO A N 1
ATOM 521 C CA . PRO A 1 73 ? -10.106 4.028 7.455 1.00 96.62 73 PRO A CA 1
ATOM 522 C C . PRO A 1 73 ? -10.790 3.628 6.144 1.00 96.62 73 PRO A C 1
ATOM 524 O O . PRO A 1 73 ? -11.663 2.761 6.116 1.00 96.62 73 PRO A O 1
ATOM 527 N N . THR A 1 74 ? -10.366 4.228 5.037 1.00 95.31 74 THR A N 1
ATOM 528 C CA . THR A 1 74 ? -10.897 3.915 3.702 1.00 95.31 74 THR A CA 1
ATOM 529 C C . THR A 1 74 ? -9.779 3.510 2.754 1.00 95.31 74 THR A C 1
ATOM 531 O O . THR A 1 74 ? -8.648 3.981 2.884 1.00 95.31 74 THR A O 1
ATOM 534 N N . SER A 1 75 ? -10.093 2.633 1.802 1.00 91.69 75 SER A N 1
ATOM 535 C CA . SER A 1 75 ? -9.181 2.224 0.738 1.00 91.69 75 SER A CA 1
ATOM 536 C C . SER A 1 75 ? -9.961 2.040 -0.568 1.00 91.69 75 SER A C 1
ATOM 538 O O . SER A 1 75 ? -11.058 1.485 -0.540 1.00 91.69 75 SER A O 1
ATOM 540 N N . PRO A 1 76 ? -9.433 2.477 -1.725 1.00 86.31 76 PRO A N 1
ATOM 541 C CA . PRO A 1 76 ? -10.080 2.234 -3.015 1.00 86.31 76 PRO A CA 1
ATOM 542 C C . PRO A 1 76 ? -9.984 0.769 -3.473 1.00 86.31 76 PRO A C 1
ATOM 544 O O . PRO A 1 76 ? -10.715 0.369 -4.375 1.00 86.31 76 PRO A O 1
ATOM 547 N N . TYR A 1 77 ? -9.092 -0.021 -2.866 1.00 88.12 77 TYR A N 1
ATOM 548 C CA . TYR A 1 77 ? -8.805 -1.403 -3.261 1.00 88.12 77 TYR A CA 1
ATOM 549 C C . TYR A 1 77 ? -9.231 -2.435 -2.212 1.00 88.12 77 TYR A C 1
ATOM 551 O O . TYR A 1 77 ? -9.187 -3.632 -2.485 1.00 88.12 77 TYR A O 1
ATOM 559 N N . TYR A 1 78 ? -9.654 -1.995 -1.024 1.00 92.38 78 TYR A N 1
ATOM 560 C CA . TYR A 1 78 ? -10.032 -2.886 0.067 1.00 92.38 78 TYR A CA 1
ATOM 561 C C . TYR A 1 78 ? -11.252 -2.385 0.841 1.00 92.38 78 TYR A C 1
ATOM 563 O O . TYR A 1 78 ? -11.394 -1.196 1.124 1.00 92.38 78 TYR A O 1
ATOM 571 N N . THR A 1 79 ? -12.092 -3.326 1.254 1.00 95.31 79 THR A N 1
ATOM 572 C CA . THR A 1 79 ? -13.193 -3.126 2.192 1.00 95.31 79 THR A CA 1
ATOM 573 C C . THR A 1 79 ? -12.678 -3.334 3.610 1.00 95.31 79 THR A C 1
ATOM 575 O O . THR A 1 79 ? -12.091 -4.373 3.916 1.00 95.31 79 THR A O 1
ATOM 578 N N . PHE A 1 80 ? -12.906 -2.359 4.487 1.00 97.00 80 PHE A N 1
ATOM 579 C CA . PHE A 1 80 ? -12.566 -2.467 5.904 1.00 97.00 80 PHE A CA 1
ATOM 580 C C . PHE A 1 80 ? -13.464 -3.502 6.596 1.00 97.00 80 PHE A C 1
ATOM 582 O O . PHE A 1 80 ? -14.687 -3.394 6.546 1.00 97.00 80 PHE A O 1
ATOM 589 N N . GLN A 1 81 ? -12.859 -4.490 7.259 1.00 97.38 81 GLN A N 1
ATOM 590 C CA . GLN A 1 81 ? -13.551 -5.614 7.910 1.00 97.38 81 GLN A CA 1
ATOM 591 C C . GLN A 1 81 ? -13.606 -5.490 9.440 1.00 97.38 81 GLN A C 1
ATOM 593 O O . GLN A 1 81 ? -14.135 -6.373 10.115 1.00 97.38 81 GLN A O 1
ATOM 598 N N . GLY A 1 82 ? -13.036 -4.423 10.006 1.00 97.19 82 GLY A N 1
ATOM 599 C CA . GLY A 1 82 ? -13.014 -4.174 11.446 1.00 97.19 82 GLY A CA 1
ATOM 600 C C . GLY A 1 82 ? -11.612 -4.091 12.046 1.00 97.19 82 GLY A C 1
ATOM 601 O O . GLY A 1 82 ? -10.597 -4.288 11.375 1.00 97.19 82 GLY A O 1
ATOM 602 N N . TRP A 1 83 ? -11.580 -3.786 13.343 1.00 98.06 83 TRP A N 1
ATOM 603 C CA . TRP A 1 83 ? -10.366 -3.656 14.147 1.00 98.06 83 TRP A CA 1
ATOM 604 C C . TRP A 1 83 ? -10.056 -4.947 14.907 1.00 98.06 83 TRP A C 1
ATOM 606 O O . TRP A 1 83 ? -10.967 -5.616 15.394 1.00 98.06 83 TRP A O 1
ATOM 616 N N . TYR A 1 84 ? -8.772 -5.266 15.046 1.00 98.19 84 TYR A N 1
ATOM 617 C CA . TYR A 1 84 ? -8.249 -6.467 15.700 1.00 98.19 84 TYR A CA 1
ATOM 618 C C . TYR A 1 84 ? -7.178 -6.097 16.731 1.00 98.19 84 TYR A C 1
ATOM 620 O O . TYR A 1 84 ? -6.509 -5.074 16.592 1.00 98.19 84 TYR A O 1
ATOM 628 N N . VAL A 1 85 ? -7.025 -6.899 17.786 1.00 97.19 85 VAL A N 1
ATOM 629 C CA . VAL A 1 85 ? -6.034 -6.646 18.857 1.00 97.19 85 VAL A CA 1
ATOM 630 C C . VAL A 1 85 ? -4.661 -7.263 18.571 1.00 97.19 85 VAL A C 1
ATOM 632 O O . VAL A 1 85 ? -3.699 -6.984 19.287 1.00 97.19 85 VAL A O 1
ATOM 635 N N . ASP A 1 86 ? -4.568 -8.093 17.534 1.00 97.19 86 ASP A N 1
ATOM 636 C CA . ASP A 1 86 ? -3.364 -8.776 17.073 1.00 97.19 86 ASP A CA 1
ATOM 637 C C . ASP A 1 86 ? -3.044 -8.424 15.616 1.00 97.19 86 ASP A C 1
ATOM 639 O O . ASP A 1 86 ? -3.936 -8.172 14.802 1.00 97.19 86 ASP A O 1
ATOM 643 N N . GLN A 1 87 ? -1.755 -8.429 15.281 1.00 95.56 87 GLN A N 1
ATOM 644 C CA . GLN A 1 87 ? -1.276 -8.065 13.948 1.00 95.56 87 GLN A CA 1
ATOM 645 C C . GLN A 1 87 ? -1.735 -9.070 12.881 1.00 95.56 87 GLN A C 1
ATOM 647 O O . GLN A 1 87 ? -2.004 -8.688 11.743 1.00 95.56 87 GLN A O 1
ATOM 652 N N . GLU A 1 88 ? -1.883 -10.344 13.247 1.00 96.44 88 GLU A N 1
ATOM 653 C CA . GLU A 1 88 ? -2.367 -11.412 12.370 1.00 96.44 88 GLU A CA 1
ATOM 654 C C . GLU A 1 88 ? -3.880 -11.338 12.103 1.00 96.44 88 GLU A C 1
ATOM 656 O O . GLU A 1 88 ? -4.404 -12.142 11.327 1.00 96.44 88 GLU A O 1
ATOM 661 N N . CYS A 1 89 ? -4.584 -10.382 12.721 1.00 96.56 89 CYS A N 1
ATOM 662 C CA . CYS A 1 89 ? -6.019 -10.157 12.567 1.00 96.56 89 CYS A CA 1
ATOM 663 C C . CYS A 1 89 ? -6.868 -11.417 12.834 1.00 96.56 89 CYS A C 1
ATOM 665 O O . CYS A 1 89 ? -7.809 -11.732 12.087 1.00 96.56 89 CYS A O 1
ATOM 667 N N . ARG A 1 90 ? -6.539 -12.148 13.908 1.00 97.25 90 ARG A N 1
ATOM 668 C CA . ARG A 1 90 ? -7.261 -13.346 14.369 1.00 97.25 90 ARG A CA 1
ATOM 669 C C . ARG A 1 90 ? -8.247 -13.044 15.494 1.00 97.25 90 ARG A C 1
ATOM 671 O O . ARG A 1 90 ? -9.247 -13.748 15.613 1.00 97.25 90 ARG A O 1
ATOM 678 N N . GLN A 1 91 ? -7.988 -12.022 16.305 1.00 97.75 91 GLN A N 1
ATOM 679 C CA . GLN A 1 91 ? -8.794 -11.631 17.459 1.00 97.75 91 GLN A CA 1
ATOM 680 C C . GLN A 1 91 ? -9.443 -10.257 17.227 1.00 97.75 91 GLN A C 1
ATOM 682 O O . GLN A 1 91 ? -8.777 -9.227 17.374 1.00 97.75 91 GLN A O 1
ATOM 687 N N . PRO A 1 92 ? -10.733 -10.206 16.847 1.00 97.62 92 PRO A N 1
ATOM 688 C CA . PRO A 1 92 ? -11.419 -8.935 16.649 1.00 97.62 92 PRO A CA 1
ATOM 689 C C . PRO A 1 92 ? -11.524 -8.163 17.969 1.00 97.62 92 PRO A C 1
ATOM 691 O O . PRO A 1 92 ? -11.716 -8.748 19.040 1.00 97.62 92 PRO A O 1
ATOM 694 N N . VAL A 1 93 ? -11.443 -6.833 17.896 1.00 97.62 93 VAL A N 1
ATOM 695 C CA . VAL A 1 93 ? -11.761 -5.963 19.032 1.00 97.62 93 VAL A CA 1
ATOM 696 C C . VAL A 1 93 ? -13.235 -6.155 19.369 1.00 97.62 93 VAL A C 1
ATOM 698 O O . VAL A 1 93 ? -14.113 -5.933 18.537 1.00 97.62 93 VAL A O 1
ATOM 701 N N . THR A 1 94 ? -13.506 -6.566 20.603 1.00 97.38 94 THR A N 1
ATOM 702 C CA . THR A 1 94 ? -14.869 -6.657 21.129 1.00 97.38 94 THR A CA 1
ATOM 703 C C . THR A 1 94 ? -15.182 -5.384 21.899 1.00 97.38 94 THR A C 1
ATOM 705 O O . THR A 1 94 ? -14.395 -4.970 22.750 1.00 97.38 94 THR A O 1
ATOM 708 N N . PHE A 1 95 ? -16.324 -4.775 21.592 1.00 96.50 95 PHE A N 1
ATOM 709 C CA . PHE A 1 95 ? -16.823 -3.592 22.282 1.00 96.50 95 PHE A CA 1
ATOM 710 C C . PHE A 1 95 ? -17.953 -3.978 23.255 1.00 96.50 95 PHE A C 1
ATOM 712 O O . PHE A 1 95 ? -18.719 -4.893 22.939 1.00 96.50 95 PHE A O 1
ATOM 719 N N . PRO A 1 96 ? -18.077 -3.313 24.418 1.00 97.62 96 PRO A N 1
ATOM 720 C CA . PRO A 1 96 ? -17.231 -2.217 24.893 1.00 97.62 96 PRO A CA 1
ATOM 721 C C . PRO A 1 96 ? -15.802 -2.675 25.235 1.00 97.62 96 PRO A C 1
ATOM 723 O O . PRO A 1 96 ? -15.595 -3.760 25.778 1.00 97.62 96 PRO A O 1
ATOM 726 N N . TYR A 1 97 ? -14.808 -1.845 24.915 1.00 97.31 97 TYR A N 1
ATOM 727 C CA . TYR A 1 97 ? -13.391 -2.141 25.139 1.00 97.31 97 TYR A CA 1
ATOM 728 C C . TYR A 1 97 ? -12.814 -1.243 26.236 1.00 97.31 97 TYR A C 1
ATOM 730 O O . TYR A 1 97 ? -12.743 -0.026 26.073 1.00 97.31 97 TYR A O 1
ATOM 738 N N . THR A 1 98 ? -12.363 -1.831 27.348 1.00 97.19 98 THR A N 1
ATOM 739 C CA . THR A 1 98 ? -11.706 -1.090 28.439 1.00 97.19 98 THR A CA 1
ATOM 740 C C . THR A 1 98 ? -10.201 -0.976 28.204 1.00 97.19 98 THR A C 1
ATOM 742 O O . THR A 1 98 ? -9.492 -1.984 28.125 1.00 97.19 98 THR A O 1
ATOM 745 N N . VAL A 1 99 ? -9.682 0.250 28.172 1.00 96.69 99 VAL A N 1
ATOM 746 C CA . VAL A 1 99 ? -8.250 0.518 27.994 1.00 96.69 99 VAL A CA 1
ATOM 747 C C . VAL A 1 99 ? -7.512 0.307 29.317 1.00 96.69 99 VAL A C 1
ATOM 749 O O . VAL A 1 99 ? -7.673 1.072 30.259 1.00 96.69 99 VAL A O 1
ATOM 752 N N . ARG A 1 100 ? -6.702 -0.757 29.397 1.00 94.56 100 ARG A N 1
ATOM 753 C CA . ARG A 1 100 ? -5.935 -1.134 30.607 1.00 94.56 100 ARG A CA 1
ATOM 754 C C . ARG A 1 100 ? -4.425 -1.243 30.382 1.00 94.56 100 ARG A C 1
ATOM 756 O O . ARG A 1 100 ? -3.718 -1.832 31.196 1.00 94.56 100 ARG A O 1
ATOM 763 N N . LYS A 1 101 ? -3.936 -0.729 29.255 1.00 94.44 101 LYS A N 1
ATOM 764 C CA . LYS A 1 101 ? -2.513 -0.691 28.897 1.00 94.44 101 LYS A CA 1
ATOM 765 C C . LYS A 1 101 ? -2.161 0.727 28.477 1.00 94.44 101 LYS A C 1
ATOM 767 O O . LYS A 1 101 ? -2.958 1.347 27.778 1.00 94.44 101 LYS A O 1
ATOM 772 N N . GLU A 1 102 ? -0.959 1.177 28.829 1.00 94.94 102 GLU A N 1
ATOM 773 C CA . GLU A 1 102 ? -0.425 2.483 28.412 1.00 94.94 102 GLU A CA 1
ATOM 774 C C . GLU A 1 102 ? -0.466 2.665 26.892 1.00 94.94 102 GLU A C 1
ATOM 776 O O . GLU A 1 102 ? -0.760 3.750 26.401 1.00 94.94 102 GLU A O 1
ATOM 781 N N . VAL A 1 103 ? -0.210 1.593 26.136 1.00 96.69 103 VAL A N 1
ATOM 782 C CA . VAL A 1 103 ? -0.358 1.571 24.680 1.00 96.69 103 VAL A CA 1
ATOM 783 C C . VAL A 1 103 ? -1.178 0.355 24.263 1.00 96.69 103 VAL A C 1
ATOM 785 O O . VAL A 1 103 ? -0.869 -0.784 24.621 1.00 96.69 103 VAL A O 1
ATOM 788 N N . VAL A 1 104 ? -2.218 0.601 23.471 1.00 96.75 104 VAL A N 1
ATOM 789 C CA . VAL A 1 104 ? -3.036 -0.419 22.807 1.00 96.75 104 VAL A CA 1
ATOM 790 C C . VAL A 1 104 ? -2.917 -0.206 21.303 1.00 96.75 104 VAL A C 1
ATOM 792 O O . VAL A 1 104 ? -3.043 0.922 20.841 1.00 96.75 104 VAL A O 1
ATOM 795 N N . ASN A 1 105 ? -2.691 -1.272 20.537 1.00 97.81 105 ASN A N 1
ATOM 796 C CA . ASN A 1 105 ? -2.692 -1.218 19.076 1.00 97.81 105 ASN A CA 1
ATOM 797 C C . ASN A 1 105 ? -3.948 -1.917 18.555 1.00 97.81 105 ASN A C 1
ATOM 799 O O . ASN A 1 105 ? -4.186 -3.073 18.903 1.00 97.81 105 ASN A O 1
ATOM 803 N N . PHE A 1 106 ? -4.722 -1.225 17.726 1.00 98.12 106 PHE A N 1
ATOM 804 C CA . PHE A 1 106 ? -5.792 -1.810 16.928 1.00 98.12 106 PHE A CA 1
ATOM 805 C C . PHE A 1 106 ? -5.326 -1.918 15.479 1.00 98.12 106 PHE A C 1
ATOM 807 O O . PHE A 1 106 ? -4.937 -0.924 14.866 1.00 98.12 106 PHE A O 1
ATOM 814 N N . PHE A 1 107 ? -5.368 -3.128 14.938 1.00 98.31 107 PHE A N 1
ATOM 815 C CA . PHE A 1 107 ? -4.951 -3.457 13.582 1.00 98.31 107 PHE A CA 1
ATOM 816 C C . PHE A 1 107 ? -6.178 -3.547 12.679 1.00 98.31 107 PHE A C 1
ATOM 818 O O . PHE A 1 107 ? -7.156 -4.219 13.009 1.00 98.31 107 PHE A O 1
ATOM 825 N N . ALA A 1 108 ? -6.160 -2.825 11.563 1.00 97.81 108 ALA A N 1
ATOM 826 C CA . ALA A 1 108 ? -7.241 -2.866 10.591 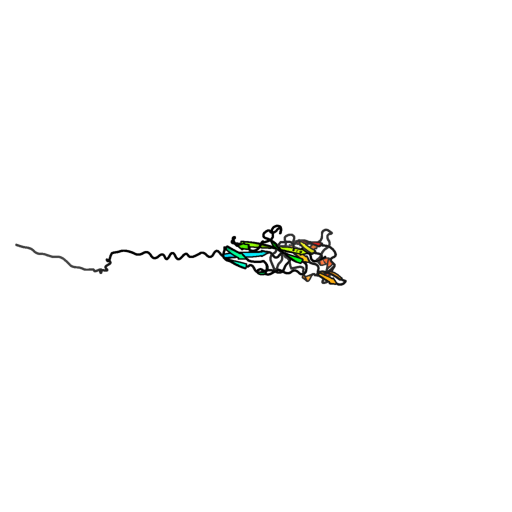1.00 97.81 108 ALA A CA 1
ATOM 827 C C . ALA A 1 108 ? -7.169 -4.158 9.772 1.00 97.81 108 ALA A C 1
ATOM 829 O O . ALA A 1 108 ? -6.137 -4.456 9.168 1.00 97.81 108 ALA A O 1
ATOM 830 N N . LYS A 1 109 ? -8.283 -4.891 9.696 1.00 97.38 109 LYS A N 1
ATOM 831 C CA . LYS A 1 109 ? -8.436 -5.995 8.749 1.00 97.38 109 LYS A CA 1
ATOM 832 C C . LYS A 1 109 ? -9.097 -5.504 7.474 1.00 97.38 109 LYS A C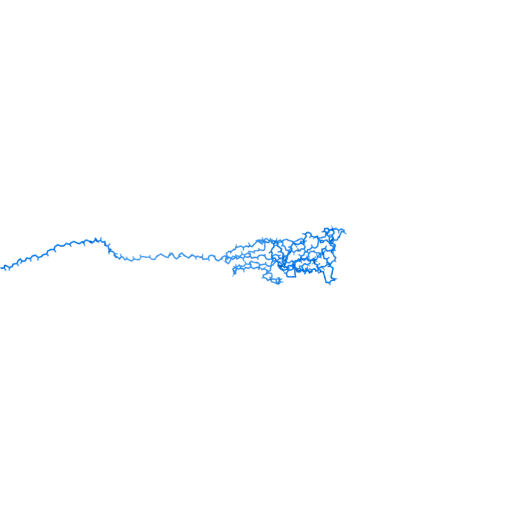 1
ATOM 834 O O . LYS A 1 109 ? -10.047 -4.722 7.507 1.00 97.38 109 LYS A O 1
ATOM 839 N N . TRP A 1 110 ? -8.622 -6.035 6.360 1.00 96.31 110 TRP A N 1
ATOM 840 C CA . TRP A 1 110 ? -9.043 -5.650 5.025 1.00 96.31 110 TRP A CA 1
ATOM 841 C C . TRP A 1 110 ? -9.455 -6.873 4.217 1.00 96.31 110 TRP A C 1
ATOM 843 O O . TRP A 1 110 ? -8.847 -7.937 4.322 1.00 96.31 110 TRP A O 1
ATOM 853 N N . GLU A 1 111 ? -10.485 -6.708 3.399 1.00 93.62 111 GLU A N 1
ATOM 854 C CA . GLU A 1 111 ? -10.865 -7.647 2.350 1.00 93.62 111 GLU A CA 1
ATOM 855 C C . GLU A 1 111 ? -10.667 -6.972 1.001 1.00 93.62 111 GLU A C 1
ATOM 857 O O . GLU A 1 111 ? -11.045 -5.820 0.810 1.00 93.62 111 GLU A O 1
ATOM 862 N N . ARG A 1 112 ? -10.053 -7.679 0.062 1.00 89.25 112 ARG A N 1
ATOM 863 C CA . ARG A 1 112 ? -9.727 -7.149 -1.258 1.00 89.25 112 ARG A CA 1
ATOM 864 C C . ARG A 1 112 ? -10.988 -6.870 -2.087 1.00 89.25 112 ARG A C 1
ATOM 866 O O . ARG A 1 112 ? -11.849 -7.738 -2.200 1.00 89.25 112 ARG A O 1
ATOM 873 N N . ILE A 1 113 ? -11.069 -5.703 -2.728 1.00 87.06 113 ILE A N 1
ATOM 874 C CA . ILE A 1 113 ? -12.136 -5.365 -3.681 1.00 87.06 113 ILE A CA 1
ATOM 875 C C . ILE A 1 113 ? -11.679 -5.725 -5.095 1.00 87.06 113 ILE A C 1
ATOM 877 O O . ILE A 1 113 ? -10.862 -5.026 -5.693 1.00 87.06 113 ILE A O 1
ATOM 881 N N . GLY A 1 114 ? -12.266 -6.786 -5.649 1.00 81.88 114 GLY A N 1
ATOM 882 C CA . GLY A 1 114 ? -12.041 -7.203 -7.032 1.00 81.88 114 GLY A CA 1
ATOM 883 C C . GLY A 1 114 ? -10.582 -7.535 -7.356 1.00 81.88 114 GLY A C 1
ATOM 884 O O . GLY A 1 114 ? -9.752 -7.770 -6.475 1.00 81.88 114 GLY A O 1
ATOM 885 N N . ASP A 1 115 ? -10.283 -7.554 -8.653 1.00 82.81 115 ASP A N 1
ATOM 886 C CA . ASP A 1 115 ? -8.935 -7.800 -9.144 1.00 82.81 115 ASP A CA 1
ATOM 887 C C . ASP A 1 115 ? -8.165 -6.485 -9.274 1.00 82.81 115 ASP A C 1
ATOM 889 O O . ASP A 1 115 ? -8.653 -5.487 -9.811 1.00 82.81 115 ASP A O 1
ATOM 893 N N . PHE A 1 116 ? -6.925 -6.501 -8.814 1.00 88.69 116 PHE A N 1
ATOM 894 C CA . PHE A 1 116 ? -5.896 -5.533 -9.170 1.00 88.69 116 PHE A CA 1
ATOM 895 C C . PHE A 1 116 ? -4.560 -6.263 -9.249 1.00 88.69 116 PHE A C 1
ATOM 897 O O . PHE A 1 116 ? -4.489 -7.471 -9.022 1.00 88.69 116 PHE A O 1
ATOM 904 N N . TYR A 1 117 ? -3.500 -5.544 -9.576 1.00 93.94 117 TYR A N 1
ATOM 905 C CA . TYR A 1 117 ? -2.155 -6.092 -9.522 1.00 93.94 117 TYR A CA 1
ATOM 906 C C . TYR A 1 117 ? -1.278 -5.202 -8.664 1.00 93.94 117 TYR A C 1
ATOM 908 O O . TYR A 1 117 ? -1.475 -3.983 -8.618 1.00 93.94 117 TYR A O 1
ATOM 916 N N . THR A 1 118 ? -0.341 -5.822 -7.968 1.00 94.75 118 THR A N 1
ATOM 917 C CA . THR A 1 118 ? 0.655 -5.143 -7.150 1.00 94.75 118 THR A CA 1
ATOM 918 C C . THR A 1 118 ? 1.976 -5.043 -7.902 1.00 94.75 118 THR A C 1
ATOM 920 O O . THR A 1 118 ? 2.372 -5.944 -8.639 1.00 94.75 118 THR A O 1
ATOM 923 N N . VAL A 1 119 ? 2.660 -3.918 -7.727 1.00 97.31 119 VAL A N 1
ATOM 924 C CA . VAL A 1 119 ? 4.063 -3.756 -8.100 1.00 97.31 119 VAL A CA 1
ATOM 925 C C . VAL A 1 119 ? 4.842 -3.539 -6.815 1.00 97.31 119 VAL A C 1
ATOM 927 O O . VAL A 1 119 ? 4.637 -2.534 -6.130 1.00 97.31 119 VAL A O 1
ATOM 930 N N . THR A 1 120 ? 5.722 -4.480 -6.488 1.00 97.88 120 THR A N 1
ATOM 931 C CA . THR A 1 120 ? 6.581 -4.417 -5.306 1.00 97.88 120 THR A CA 1
ATOM 932 C C . THR A 1 120 ? 8.001 -4.030 -5.703 1.00 97.88 120 THR A C 1
ATOM 934 O O . THR A 1 120 ? 8.610 -4.654 -6.570 1.00 97.88 120 THR A O 1
ATOM 937 N N . LEU A 1 121 ? 8.551 -3.013 -5.045 1.00 98.12 121 LEU A N 1
ATOM 938 C CA . LEU A 1 121 ? 9.922 -2.549 -5.208 1.00 98.12 121 LEU A CA 1
ATOM 939 C C . LEU A 1 121 ? 10.753 -2.940 -3.985 1.00 98.12 121 LEU A C 1
ATOM 941 O O . LEU A 1 121 ? 10.573 -2.377 -2.903 1.00 98.12 121 LEU A O 1
ATOM 945 N N . ARG A 1 122 ? 11.698 -3.866 -4.168 1.00 98.19 122 ARG A N 1
ATOM 946 C CA . ARG A 1 122 ? 12.662 -4.250 -3.132 1.00 98.19 122 ARG A CA 1
ATOM 947 C C . ARG A 1 122 ? 13.849 -3.305 -3.134 1.00 98.19 122 ARG A C 1
ATOM 949 O O . ARG A 1 122 ? 14.592 -3.240 -4.115 1.00 98.19 122 ARG A O 1
ATOM 956 N N . LEU A 1 123 ? 14.061 -2.589 -2.032 1.00 97.75 123 LEU A N 1
ATOM 957 C CA . LEU A 1 123 ? 15.076 -1.528 -1.955 1.00 97.75 123 LEU A CA 1
ATOM 958 C C . LEU A 1 123 ? 16.520 -2.053 -1.966 1.00 97.75 123 LEU A C 1
ATOM 960 O O . LEU A 1 123 ? 17.441 -1.306 -2.304 1.00 97.75 123 LEU A O 1
ATOM 964 N N . ASN A 1 124 ? 16.725 -3.326 -1.611 1.00 97.06 124 ASN A N 1
ATOM 965 C CA . ASN A 1 124 ? 18.012 -4.027 -1.675 1.00 97.06 124 ASN A CA 1
ATOM 966 C C . ASN A 1 124 ? 19.180 -3.233 -1.047 1.00 97.06 124 ASN A C 1
ATOM 968 O O . ASN A 1 124 ? 20.169 -2.882 -1.702 1.00 97.06 124 ASN A O 1
ATOM 972 N N . GLY A 1 125 ? 19.020 -2.879 0.232 1.00 95.81 125 GLY A N 1
ATOM 973 C CA . GLY A 1 125 ? 19.987 -2.082 0.997 1.00 95.81 125 GLY A CA 1
ATOM 974 C C . GLY A 1 125 ? 19.917 -0.569 0.751 1.00 95.81 125 GLY A C 1
ATOM 975 O O . GLY A 1 125 ? 20.720 0.174 1.314 1.00 95.81 125 GLY A O 1
ATOM 976 N N . GLY A 1 126 ? 18.993 -0.104 -0.091 1.00 97.31 126 GLY A N 1
ATOM 977 C CA . GLY A 1 126 ? 18.645 1.308 -0.221 1.00 97.31 126 GLY A CA 1
ATOM 978 C C . GLY A 1 126 ? 17.585 1.763 0.784 1.00 97.31 126 GLY A C 1
ATOM 979 O O . GLY A 1 126 ? 17.071 0.982 1.582 1.00 97.31 126 GLY A O 1
ATOM 980 N N . LYS A 1 127 ? 17.243 3.050 0.713 1.00 97.88 127 LYS A N 1
ATOM 981 C CA . LYS A 1 127 ? 16.156 3.671 1.476 1.00 97.88 127 LYS A CA 1
ATOM 982 C C . LYS A 1 127 ? 15.383 4.682 0.636 1.00 97.88 127 LYS A C 1
ATOM 984 O O . LYS A 1 127 ? 15.933 5.268 -0.299 1.00 97.88 127 LYS A O 1
ATOM 989 N N . VAL A 1 128 ? 14.133 4.944 1.005 1.00 97.94 128 VAL A N 1
ATOM 990 C CA . VAL A 1 128 ? 13.334 6.042 0.443 1.00 97.94 128 VAL A CA 1
ATOM 991 C C . VAL A 1 128 ? 13.862 7.381 0.949 1.00 97.94 128 VAL A C 1
ATOM 993 O O . VAL A 1 128 ? 13.993 7.586 2.152 1.00 97.94 128 VAL A O 1
ATOM 996 N N . ASN A 1 129 ? 14.128 8.329 0.051 1.00 97.00 129 ASN A N 1
ATOM 997 C CA . ASN A 1 129 ? 14.759 9.601 0.425 1.00 97.00 129 ASN A CA 1
ATOM 998 C C . ASN A 1 129 ? 13.872 10.466 1.323 1.00 97.00 129 ASN A C 1
ATOM 1000 O O . ASN A 1 129 ? 14.378 11.140 2.212 1.00 97.00 129 ASN A O 1
ATOM 1004 N N . ALA A 1 130 ? 12.561 10.452 1.080 1.00 95.25 130 ALA A N 1
ATOM 1005 C CA . ALA A 1 130 ? 11.615 11.299 1.799 1.00 95.25 130 ALA A CA 1
ATOM 1006 C C . ALA A 1 130 ? 11.342 10.820 3.234 1.00 95.25 130 ALA A C 1
ATOM 1008 O O . ALA A 1 130 ? 11.076 11.638 4.106 1.00 95.25 130 ALA A O 1
ATOM 1009 N N . THR A 1 131 ? 11.390 9.507 3.475 1.00 95.31 131 THR A N 1
ATOM 1010 C CA . THR A 1 131 ? 10.939 8.900 4.740 1.00 95.31 131 THR A CA 1
ATOM 1011 C C . THR A 1 131 ? 12.034 8.135 5.475 1.00 95.31 131 THR A C 1
ATOM 1013 O O . THR A 1 131 ? 11.873 7.817 6.647 1.00 95.31 131 THR A O 1
ATOM 1016 N N . GLY A 1 132 ? 13.139 7.804 4.805 1.00 95.50 132 GLY A N 1
ATOM 1017 C CA . GLY A 1 132 ? 14.166 6.910 5.332 1.00 95.50 132 GLY A CA 1
ATOM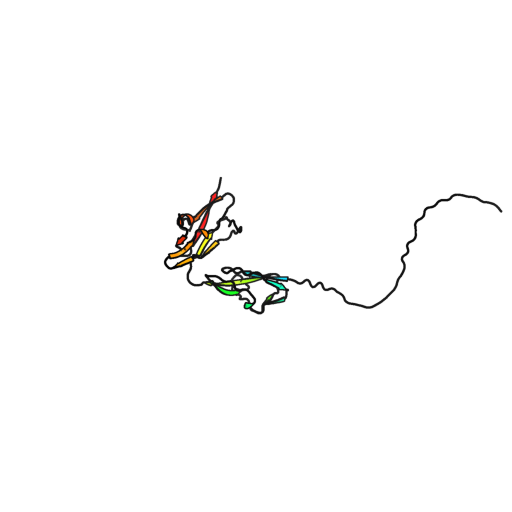 1018 C C . GLY A 1 132 ? 13.746 5.439 5.400 1.00 95.50 132 GLY A C 1
ATOM 1019 O O . GLY A 1 132 ? 14.521 4.640 5.916 1.00 95.50 132 GLY A O 1
ATOM 1020 N N . ALA A 1 133 ? 12.564 5.074 4.886 1.00 93.56 133 ALA A N 1
ATOM 1021 C CA . ALA A 1 133 ? 12.061 3.703 4.924 1.00 93.56 133 ALA A CA 1
ATOM 1022 C C . ALA A 1 133 ? 12.991 2.737 4.177 1.00 93.56 133 ALA A C 1
ATOM 1024 O O . ALA A 1 133 ? 13.459 3.054 3.081 1.00 93.56 133 ALA A O 1
ATOM 1025 N N . THR A 1 134 ? 13.230 1.572 4.778 1.00 96.25 134 THR A N 1
ATOM 1026 C CA . THR A 1 134 ? 14.104 0.503 4.264 1.00 96.25 134 THR A CA 1
ATOM 1027 C C . THR A 1 134 ? 13.344 -0.754 3.843 1.00 96.25 134 THR A C 1
ATOM 1029 O O . THR A 1 134 ? 13.949 -1.657 3.275 1.00 96.25 134 THR A O 1
ATOM 1032 N N . GLU A 1 135 ? 12.040 -0.803 4.112 1.00 92.81 135 GLU A N 1
ATOM 1033 C CA . GLU A 1 135 ? 11.154 -1.909 3.744 1.00 92.81 135 GLU A CA 1
ATOM 1034 C C . GLU A 1 135 ? 10.786 -1.884 2.255 1.00 92.81 135 GLU A C 1
ATOM 1036 O O . GLU A 1 135 ? 10.894 -0.851 1.583 1.00 92.81 135 GLU A O 1
ATOM 1041 N N . ASP A 1 136 ? 10.308 -3.023 1.755 1.00 94.62 136 ASP A N 1
ATOM 1042 C CA . ASP A 1 136 ? 9.758 -3.142 0.407 1.00 94.62 136 ASP A CA 1
ATOM 1043 C C . ASP A 1 136 ? 8.551 -2.211 0.222 1.00 94.62 136 ASP A C 1
ATOM 1045 O O . ASP A 1 136 ? 7.703 -2.051 1.103 1.00 94.62 136 ASP A O 1
ATOM 1049 N N . LEU A 1 137 ? 8.455 -1.603 -0.958 1.00 94.88 137 LEU A N 1
ATOM 1050 C CA . LEU A 1 137 ? 7.359 -0.700 -1.297 1.00 94.88 137 LEU A CA 1
ATOM 1051 C C . LEU A 1 137 ? 6.370 -1.425 -2.192 1.00 94.88 137 LEU A C 1
ATOM 1053 O O . LEU A 1 137 ? 6.778 -1.954 -3.218 1.00 94.88 137 LEU A O 1
ATOM 1057 N N . SER A 1 138 ? 5.086 -1.407 -1.853 1.00 93.69 138 SER A N 1
ATOM 1058 C CA . SER A 1 138 ? 4.048 -2.040 -2.669 1.00 93.69 138 SER A CA 1
ATOM 1059 C C . SER A 1 138 ? 3.049 -1.008 -3.171 1.00 93.69 138 SER A C 1
ATOM 1061 O O . SER A 1 138 ? 2.581 -0.153 -2.420 1.00 93.69 138 SER A O 1
ATOM 1063 N N . PHE A 1 139 ? 2.735 -1.088 -4.460 1.00 93.31 139 PHE A N 1
ATOM 1064 C CA . PHE A 1 139 ? 1.845 -0.160 -5.146 1.00 93.31 139 PHE A CA 1
ATOM 1065 C C . PHE A 1 139 ? 0.763 -0.917 -5.906 1.00 93.31 139 PHE A C 1
ATOM 1067 O O . PHE A 1 139 ? 1.052 -1.908 -6.571 1.00 93.31 139 PHE A O 1
ATOM 1074 N N . HIS A 1 140 ? -0.469 -0.416 -5.882 1.00 91.69 140 HIS A N 1
ATOM 1075 C CA . HIS A 1 140 ? -1.543 -0.953 -6.716 1.00 91.69 140 HIS A CA 1
ATOM 1076 C C . HIS A 1 140 ? -1.509 -0.332 -8.110 1.00 91.69 140 HIS A C 1
ATOM 1078 O O . HIS A 1 140 ? -1.506 0.893 -8.259 1.00 91.69 140 HIS A O 1
ATOM 1084 N N . ALA A 1 141 ? -1.529 -1.175 -9.139 1.00 93.44 141 ALA A N 1
ATOM 1085 C CA . ALA A 1 141 ? -1.736 -0.727 -10.505 1.00 93.44 141 ALA A CA 1
ATOM 1086 C C . ALA A 1 141 ? -3.162 -0.167 -10.665 1.00 93.44 141 ALA A C 1
ATOM 1088 O O . ALA A 1 141 ? -4.142 -0.744 -10.191 1.00 93.44 141 ALA A O 1
ATOM 1089 N N . THR A 1 142 ? -3.284 0.965 -11.354 1.00 90.56 142 THR A N 1
ATOM 1090 C CA . THR A 1 142 ? -4.553 1.681 -11.537 1.00 90.56 142 THR A CA 1
ATOM 1091 C C . THR A 1 142 ? -5.313 1.112 -12.727 1.00 90.56 142 THR A C 1
ATOM 1093 O O . THR A 1 142 ? -4.761 0.991 -13.820 1.00 90.56 142 THR A O 1
ATOM 1096 N N . ARG A 1 143 ? -6.596 0.794 -12.550 1.00 90.25 143 ARG A N 1
ATOM 1097 C CA . ARG A 1 143 ? -7.453 0.325 -13.645 1.00 90.25 143 ARG A CA 1
ATOM 1098 C C . ARG A 1 143 ? -7.910 1.498 -14.520 1.00 90.25 143 ARG A C 1
ATOM 1100 O O . ARG A 1 143 ? -8.759 2.280 -14.104 1.00 90.25 143 ARG A O 1
ATOM 1107 N N . GLU A 1 144 ? -7.421 1.579 -15.756 1.00 90.25 144 GLU A N 1
ATOM 1108 C CA . GLU A 1 144 ? -7.853 2.567 -16.755 1.00 90.25 144 GLU A CA 1
ATOM 1109 C C . GLU A 1 144 ? -8.659 1.914 -17.889 1.00 90.25 144 GLU A C 1
ATOM 1111 O O . GLU A 1 144 ? -8.131 1.643 -18.969 1.00 90.25 144 GLU A O 1
ATOM 1116 N N . GLY A 1 145 ? -9.960 1.685 -17.673 1.00 87.06 145 GLY A N 1
ATOM 1117 C CA . GLY A 1 145 ? -10.896 1.240 -18.717 1.00 87.06 145 GLY A CA 1
ATOM 1118 C C . GLY A 1 145 ? -10.327 0.143 -19.633 1.00 87.06 145 GLY A C 1
ATOM 1119 O O . GLY A 1 145 ? -9.873 -0.901 -19.166 1.00 87.06 145 GLY A O 1
ATOM 1120 N N . ASN A 1 146 ? -10.293 0.409 -20.943 1.00 90.56 146 ASN A N 1
ATOM 1121 C CA . ASN A 1 146 ? -9.791 -0.534 -21.955 1.00 90.56 146 ASN A CA 1
ATOM 1122 C C . ASN A 1 146 ? -8.257 -0.682 -21.977 1.00 90.56 146 ASN A C 1
ATOM 1124 O O . ASN A 1 146 ? -7.733 -1.609 -22.600 1.00 90.56 146 ASN A O 1
ATOM 1128 N N . LYS A 1 147 ? -7.514 0.203 -21.303 1.00 89.31 147 LYS A N 1
ATOM 1129 C CA . LYS A 1 147 ? -6.054 0.098 -21.175 1.00 89.31 147 LYS A CA 1
ATOM 1130 C C . LYS A 1 147 ? -5.635 -0.916 -20.111 1.00 89.31 147 LYS A C 1
ATOM 1132 O O . LYS A 1 147 ? -4.469 -1.288 -20.077 1.00 89.31 147 LYS A O 1
ATOM 1137 N N . GLY A 1 148 ? -6.561 -1.467 -19.329 1.00 92.50 148 GLY A N 1
ATOM 1138 C CA . GLY A 1 148 ? -6.242 -2.442 -18.282 1.00 92.50 148 GLY A CA 1
ATOM 1139 C C . GLY A 1 148 ? -5.589 -1.779 -17.068 1.00 92.50 148 GLY A C 1
ATOM 1140 O O . GLY A 1 148 ? -5.894 -0.628 -16.764 1.00 92.50 148 GLY A O 1
ATOM 1141 N N . TYR A 1 149 ? -4.722 -2.506 -16.364 1.00 94.50 149 TYR A N 1
ATOM 1142 C CA . TYR A 1 149 ? -4.032 -1.994 -15.181 1.00 94.50 149 TYR A CA 1
ATOM 1143 C C . TYR A 1 149 ? -2.713 -1.331 -15.574 1.00 94.50 149 TYR A C 1
ATOM 1145 O O . TYR A 1 149 ? -1.915 -1.915 -16.309 1.00 94.50 149 TYR A O 1
ATOM 1153 N N . LEU A 1 150 ? -2.495 -0.110 -15.096 1.00 95.19 150 LEU A N 1
ATOM 1154 C CA . LEU A 1 150 ? -1.320 0.700 -15.389 1.00 95.19 150 LEU A CA 1
ATOM 1155 C C . LEU A 1 150 ? -0.548 1.016 -14.110 1.00 95.19 150 LEU A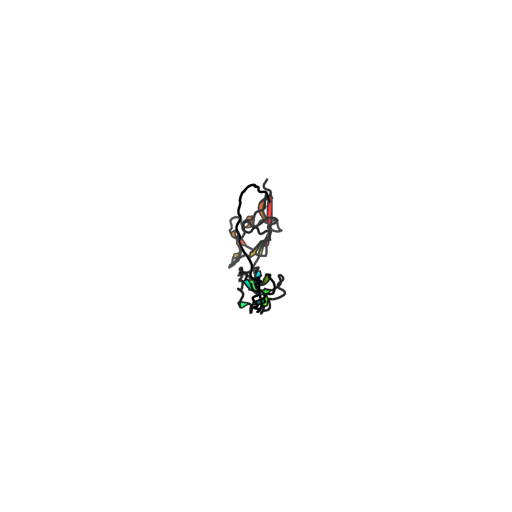 C 1
ATOM 1157 O O . LEU A 1 150 ? -1.134 1.370 -13.087 1.00 95.19 150 LEU A O 1
ATOM 1161 N N . PHE A 1 151 ? 0.774 0.928 -14.187 1.00 96.81 151 PHE A N 1
ATOM 1162 C CA . PHE A 1 151 ? 1.678 1.431 -13.159 1.00 96.81 151 PHE A CA 1
ATOM 1163 C C . PHE A 1 151 ? 2.428 2.637 -13.712 1.00 96.81 151 PHE A C 1
ATOM 1165 O O . PHE A 1 151 ? 2.964 2.564 -14.819 1.00 96.81 151 PHE A O 1
ATOM 1172 N N . TYR A 1 152 ? 2.437 3.748 -12.975 1.00 95.88 152 TYR A N 1
ATOM 1173 C CA . TYR A 1 152 ? 2.996 5.015 -13.446 1.00 95.88 152 TYR A CA 1
ATOM 1174 C C . TYR A 1 152 ? 4.368 5.274 -12.837 1.00 95.88 152 TYR A C 1
ATOM 1176 O O . TYR A 1 152 ? 4.602 5.018 -11.657 1.00 95.88 152 TYR A O 1
ATOM 1184 N N . SER A 1 153 ? 5.272 5.847 -13.627 1.00 95.50 153 SER A N 1
ATOM 1185 C CA . SER A 1 153 ? 6.651 6.102 -13.200 1.00 95.50 153 SER A CA 1
ATOM 1186 C C . SER A 1 153 ? 6.737 7.111 -12.054 1.00 95.50 153 SER A C 1
ATOM 1188 O O . SER A 1 153 ? 7.631 7.016 -11.219 1.00 95.50 153 SER A O 1
ATOM 1190 N N . ASN A 1 154 ? 5.782 8.040 -11.955 1.00 94.00 154 ASN A N 1
ATOM 1191 C CA . ASN A 1 154 ? 5.704 9.012 -10.861 1.00 94.00 154 ASN A CA 1
ATOM 1192 C C . ASN A 1 154 ? 5.328 8.391 -9.502 1.00 94.00 154 ASN A C 1
ATOM 1194 O O . ASN A 1 154 ? 5.467 9.065 -8.483 1.00 94.00 154 ASN A O 1
ATOM 1198 N N . MET A 1 155 ? 4.865 7.138 -9.472 1.00 93.94 155 MET A N 1
ATOM 1199 C CA . MET A 1 155 ? 4.621 6.400 -8.230 1.00 93.94 155 MET A CA 1
ATOM 1200 C C . MET A 1 155 ? 5.922 5.881 -7.608 1.00 93.94 155 MET A C 1
ATOM 1202 O O . MET A 1 155 ? 5.947 5.590 -6.416 1.00 93.94 155 MET A O 1
ATOM 1206 N N . ILE A 1 156 ? 7.005 5.782 -8.387 1.00 95.81 156 ILE A N 1
ATOM 1207 C CA . ILE A 1 156 ? 8.306 5.317 -7.907 1.00 95.81 156 ILE A CA 1
ATOM 1208 C C . ILE A 1 156 ? 8.966 6.452 -7.113 1.00 95.81 156 ILE A C 1
ATOM 1210 O O . ILE A 1 156 ? 9.312 7.490 -7.689 1.00 95.81 156 ILE A O 1
ATOM 1214 N N . PRO A 1 157 ? 9.178 6.296 -5.795 1.00 95.88 157 PRO A N 1
ATOM 1215 C CA . PRO A 1 157 ? 9.819 7.335 -5.016 1.00 95.88 157 PRO A CA 1
ATOM 1216 C C . PRO A 1 157 ? 11.312 7.399 -5.328 1.00 95.88 157 PRO A C 1
ATOM 1218 O O . PRO A 1 157 ? 11.949 6.426 -5.731 1.00 95.88 157 PRO A O 1
ATOM 1221 N N . LYS A 1 158 ? 11.908 8.561 -5.062 1.00 96.56 158 LYS A N 1
ATOM 1222 C CA . LYS A 1 158 ? 13.364 8.698 -5.102 1.00 96.56 158 LYS A CA 1
ATOM 1223 C C . LYS A 1 158 ? 13.985 7.899 -3.960 1.00 96.56 158 LYS A C 1
ATOM 1225 O O . LYS A 1 158 ? 13.600 8.068 -2.800 1.00 96.56 158 LYS A O 1
ATOM 1230 N N . VAL A 1 159 ? 14.981 7.088 -4.293 1.00 97.88 159 VAL A N 1
ATOM 1231 C CA . VAL A 1 159 ? 15.712 6.235 -3.352 1.00 97.88 159 VAL A CA 1
ATOM 1232 C C . VAL A 1 159 ? 17.203 6.552 -3.367 1.00 97.88 159 VAL A C 1
ATOM 1234 O O . VAL A 1 159 ? 17.716 7.152 -4.314 1.00 97.88 159 VAL A O 1
ATOM 1237 N N . SER A 1 160 ? 17.903 6.162 -2.307 1.00 97.44 160 SER A N 1
ATOM 1238 C CA . SER A 1 160 ? 19.351 6.325 -2.184 1.00 97.44 160 SER A CA 1
ATOM 1239 C C . SER A 1 160 ? 19.984 5.173 -1.418 1.00 97.44 160 SER A C 1
ATOM 1241 O O . SER A 1 160 ? 19.349 4.528 -0.581 1.00 97.44 160 SER A O 1
ATOM 1243 N N . ARG A 1 161 ? 21.269 4.951 -1.691 1.00 98.00 161 ARG A N 1
ATOM 1244 C CA . ARG A 1 161 ? 22.147 4.045 -0.954 1.00 98.00 161 ARG A CA 1
ATOM 1245 C C . ARG A 1 161 ? 23.537 4.677 -0.900 1.00 98.00 161 ARG A C 1
ATOM 1247 O O . ARG A 1 161 ? 24.078 5.063 -1.929 1.00 98.00 161 ARG A O 1
ATOM 1254 N N . SER A 1 162 ? 24.095 4.838 0.298 1.00 96.44 162 SER A N 1
ATOM 1255 C CA . SER A 1 162 ? 25.354 5.574 0.496 1.00 96.44 162 SER A CA 1
ATOM 1256 C C . SER A 1 162 ? 26.511 4.927 -0.265 1.00 96.44 162 SER A C 1
ATOM 1258 O O . SER A 1 162 ? 26.793 3.758 -0.024 1.00 96.44 162 SER A O 1
ATOM 1260 N N . GLY A 1 163 ? 27.180 5.684 -1.140 1.00 97.12 163 GLY A N 1
ATOM 1261 C CA . GLY A 1 163 ? 28.276 5.192 -1.989 1.00 97.12 163 GLY A CA 1
ATOM 1262 C C . GLY A 1 163 ? 27.831 4.507 -3.286 1.00 97.12 163 GLY A C 1
ATOM 1263 O O . GLY A 1 163 ? 28.674 4.018 -4.026 1.00 97.12 163 GLY A O 1
ATOM 1264 N N . TYR A 1 164 ? 26.529 4.468 -3.590 1.00 98.25 164 TYR A N 1
ATOM 1265 C CA . TYR A 1 164 ? 26.002 3.786 -4.773 1.00 98.25 164 TYR A CA 1
ATOM 1266 C C . TYR A 1 164 ? 25.037 4.674 -5.563 1.00 98.25 164 TYR A C 1
ATOM 1268 O O . TYR A 1 164 ? 24.294 5.481 -4.998 1.00 98.25 164 TYR A O 1
ATOM 1276 N N . ARG 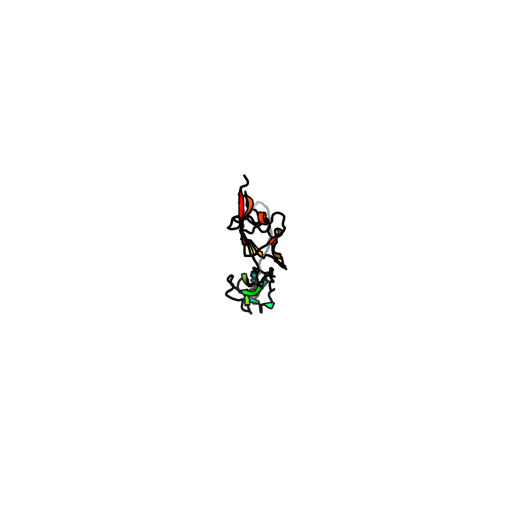A 1 165 ? 24.981 4.460 -6.879 1.00 97.12 165 ARG A N 1
ATOM 1277 C CA . ARG A 1 165 ? 23.915 4.947 -7.760 1.00 97.12 165 ARG A CA 1
ATOM 1278 C C . ARG A 1 165 ? 22.940 3.819 -8.079 1.00 97.12 165 ARG A C 1
ATOM 1280 O O . ARG A 1 165 ? 23.344 2.666 -8.229 1.00 97.12 165 ARG A O 1
ATOM 1287 N N . LEU A 1 166 ? 21.655 4.146 -8.179 1.00 97.62 166 LEU A N 1
ATOM 1288 C CA . LEU A 1 166 ? 20.652 3.203 -8.670 1.00 97.62 166 LEU A CA 1
ATOM 1289 C C . LEU A 1 166 ? 20.840 3.034 -10.182 1.00 97.62 166 LEU A C 1
ATOM 1291 O O . LEU A 1 166 ? 20.880 4.030 -10.901 1.00 97.62 166 LEU A O 1
ATOM 1295 N N . VAL A 1 167 ? 20.942 1.789 -10.646 1.00 96.88 167 VAL A N 1
ATOM 1296 C CA . VAL A 1 167 ? 21.025 1.454 -12.074 1.00 96.88 167 VAL A CA 1
ATOM 1297 C C . VAL A 1 167 ? 19.620 1.302 -12.653 1.00 96.88 167 VAL A C 1
ATOM 1299 O O . VAL A 1 167 ? 19.242 2.035 -13.557 1.00 96.88 167 VAL A O 1
ATOM 1302 N N . ASP A 1 168 ? 18.850 0.355 -12.118 1.00 97.88 168 ASP A N 1
ATOM 1303 C CA . ASP A 1 168 ? 17.440 0.110 -12.438 1.00 97.88 168 ASP A CA 1
ATOM 1304 C C . ASP A 1 168 ? 16.841 -0.793 -11.336 1.00 97.88 168 ASP A C 1
ATOM 1306 O O . ASP A 1 168 ? 17.541 -1.204 -10.400 1.00 97.88 168 ASP A O 1
ATOM 1310 N N . TRP A 1 169 ? 15.565 -1.134 -11.460 1.00 98.12 169 TRP A N 1
ATOM 1311 C CA . TRP A 1 169 ? 14.893 -2.185 -10.713 1.00 98.12 169 TRP A CA 1
ATOM 1312 C C . TRP A 1 169 ? 14.666 -3.375 -11.633 1.00 98.12 169 TRP A C 1
ATOM 1314 O O . TRP A 1 169 ? 14.068 -3.217 -12.690 1.00 98.12 169 TRP A O 1
ATOM 1324 N N . TYR A 1 170 ? 15.106 -4.562 -11.238 1.00 98.19 170 TYR A N 1
ATOM 1325 C CA . TYR A 1 170 ? 15.051 -5.749 -12.087 1.00 98.19 170 TYR A CA 1
ATOM 1326 C C . TYR A 1 170 ? 14.096 -6.792 -11.520 1.00 98.19 170 TYR A C 1
ATOM 1328 O O . TYR A 1 170 ? 14.126 -7.061 -10.316 1.00 98.19 170 TYR A O 1
ATOM 1336 N N . ASN A 1 171 ? 13.257 -7.374 -12.374 1.00 96.94 171 ASN A N 1
ATOM 1337 C CA . ASN A 1 171 ? 12.494 -8.570 -12.018 1.00 96.94 171 ASN A CA 1
ATOM 1338 C C . ASN A 1 171 ? 13.390 -9.824 -12.054 1.00 96.94 171 ASN A C 1
ATOM 1340 O O . ASN A 1 171 ? 14.586 -9.745 -12.345 1.00 96.94 171 ASN A O 1
ATOM 1344 N N . GLU A 1 172 ? 12.815 -10.987 -11.744 1.00 95.50 172 GLU A N 1
ATOM 1345 C CA . GLU A 1 172 ? 13.537 -12.271 -11.739 1.00 95.50 172 GLU A CA 1
ATOM 1346 C C . GLU A 1 172 ? 14.087 -12.658 -13.121 1.00 95.50 172 GLU A C 1
ATOM 1348 O O . GLU A 1 172 ? 15.132 -13.299 -13.206 1.00 95.50 172 GLU A O 1
ATOM 1353 N N . ASP A 1 173 ? 13.442 -12.193 -14.192 1.00 95.62 173 ASP A N 1
ATOM 1354 C CA . ASP A 1 173 ? 13.864 -12.411 -15.579 1.00 95.62 173 ASP A CA 1
ATOM 1355 C C . ASP A 1 173 ? 14.991 -11.452 -16.025 1.00 95.62 173 ASP A C 1
ATOM 1357 O O . ASP A 1 173 ? 15.504 -11.554 -17.140 1.00 95.62 173 ASP A O 1
ATOM 1361 N N . GLY A 1 174 ? 15.405 -10.510 -15.167 1.00 94.56 174 GLY A N 1
ATOM 1362 C CA . GLY A 1 174 ? 16.444 -9.528 -15.480 1.00 94.56 174 GLY A CA 1
ATOM 1363 C C . GLY A 1 174 ? 15.969 -8.371 -16.365 1.00 94.56 174 GLY A C 1
ATOM 1364 O O . GLY A 1 174 ? 16.792 -7.660 -16.943 1.00 94.56 174 GLY A O 1
ATOM 1365 N N . GLU A 1 175 ? 14.663 -8.134 -16.451 1.00 95.88 175 GLU A N 1
ATOM 1366 C CA . GLU A 1 175 ? 14.085 -6.992 -17.155 1.00 95.88 175 GLU A CA 1
ATOM 1367 C C . GLU A 1 175 ? 14.015 -5.758 -16.240 1.00 95.88 175 GLU A C 1
ATOM 1369 O O . GLU A 1 175 ? 13.491 -5.822 -15.124 1.00 95.88 175 GLU A O 1
ATOM 1374 N N . GLY A 1 176 ? 14.524 -4.623 -16.728 1.00 96.69 176 GLY A N 1
ATOM 1375 C CA . GLY A 1 176 ? 14.554 -3.354 -15.996 1.00 96.69 176 GLY A CA 1
ATOM 1376 C C . GLY A 1 176 ? 13.218 -2.605 -16.031 1.00 96.69 176 GLY A C 1
ATOM 1377 O O . GLY A 1 176 ? 12.650 -2.385 -17.101 1.00 96.69 176 GLY A O 1
ATOM 1378 N N . LEU A 1 177 ? 12.718 -2.176 -14.875 1.00 97.06 177 LEU A N 1
ATOM 1379 C CA . LEU A 1 177 ? 11.468 -1.432 -14.734 1.00 97.06 177 LEU A CA 1
ATOM 1380 C C . LEU A 1 177 ? 11.550 -0.043 -15.374 1.00 97.06 177 LEU A C 1
ATOM 1382 O O . LEU A 1 177 ? 10.668 0.330 -16.145 1.00 97.06 177 LEU A O 1
ATOM 1386 N N . LEU A 1 178 ? 12.598 0.730 -15.077 1.00 94.56 178 LEU A N 1
ATOM 1387 C CA . LEU A 1 178 ? 12.796 2.062 -15.655 1.00 94.56 178 LEU A CA 1
ATOM 1388 C C . LEU A 1 178 ? 13.035 1.956 -17.162 1.00 94.56 178 LEU A C 1
ATOM 1390 O O . LEU A 1 178 ? 12.480 2.749 -17.924 1.00 94.56 178 LEU A O 1
ATOM 1394 N N . ALA A 1 179 ? 13.774 0.935 -17.604 1.00 94.25 179 ALA A N 1
ATOM 1395 C CA . ALA A 1 179 ? 13.910 0.622 -19.022 1.00 94.25 179 ALA A CA 1
ATOM 1396 C C . ALA A 1 179 ? 12.556 0.317 -19.694 1.00 94.25 179 ALA A C 1
ATOM 1398 O O . ALA A 1 179 ? 12.302 0.824 -20.788 1.00 94.25 179 ALA A O 1
ATOM 1399 N N . LYS A 1 180 ? 11.659 -0.441 -19.039 1.00 94.75 180 LYS A N 1
ATOM 1400 C CA . LYS A 1 180 ? 10.300 -0.727 -19.544 1.00 94.75 180 LYS A CA 1
ATOM 1401 C C . LYS A 1 180 ? 9.451 0.532 -19.725 1.00 94.75 180 LYS A C 1
ATOM 1403 O O . LYS A 1 180 ? 8.658 0.583 -20.664 1.00 94.75 180 LYS A O 1
ATOM 1408 N N . PHE A 1 181 ? 9.597 1.539 -18.862 1.00 95.88 181 PHE A N 1
ATOM 1409 C CA . PHE A 1 181 ? 8.928 2.828 -19.069 1.00 95.88 181 PHE A CA 1
ATOM 1410 C C . PHE A 1 181 ? 9.436 3.527 -20.335 1.00 95.88 181 PHE A C 1
ATOM 1412 O O . PHE A 1 181 ? 8.634 4.039 -21.119 1.00 95.88 181 PHE A O 1
ATOM 1419 N N . GLY A 1 182 ? 10.753 3.556 -20.556 1.00 92.19 182 GLY A N 1
ATOM 1420 C CA . GLY A 1 182 ? 11.353 4.312 -21.655 1.00 92.19 182 GLY A CA 1
ATOM 1421 C C . GLY A 1 182 ? 10.943 5.789 -21.592 1.00 92.19 182 GLY A C 1
ATOM 1422 O O . GLY A 1 182 ? 11.241 6.480 -20.622 1.00 92.19 182 GLY A O 1
ATOM 1423 N N . THR A 1 183 ? 10.233 6.275 -22.614 1.00 92.44 183 THR A N 1
ATOM 1424 C CA . THR A 1 183 ? 9.643 7.630 -22.640 1.00 92.44 183 THR A CA 1
ATOM 1425 C C . THR A 1 183 ? 8.178 7.679 -22.189 1.00 92.44 183 THR A C 1
ATOM 1427 O O . THR A 1 183 ? 7.593 8.760 -22.111 1.00 92.44 183 THR A O 1
ATOM 1430 N N . SER A 1 184 ? 7.565 6.530 -21.898 1.00 94.75 184 SER A N 1
ATOM 1431 C CA . SER A 1 184 ? 6.174 6.436 -21.452 1.00 94.75 184 SER A CA 1
ATOM 1432 C C . SER A 1 184 ? 6.050 6.746 -19.961 1.00 94.75 184 SER A C 1
ATOM 1434 O O . SER A 1 184 ? 6.883 6.351 -19.150 1.00 94.75 184 SER A O 1
ATOM 1436 N N . ALA A 1 185 ? 4.957 7.405 -19.571 1.00 95.56 185 ALA A N 1
ATOM 1437 C CA . ALA A 1 185 ? 4.662 7.680 -18.162 1.00 95.56 185 ALA A CA 1
ATOM 1438 C C . ALA A 1 185 ? 4.105 6.458 -17.405 1.00 95.56 185 ALA A C 1
ATOM 1440 O O . ALA A 1 185 ? 4.040 6.474 -16.179 1.00 95.56 185 ALA A O 1
ATOM 1441 N N . SER A 1 186 ? 3.682 5.417 -18.125 1.00 96.50 186 SER A N 1
ATOM 1442 C CA . SER A 1 186 ? 3.022 4.232 -17.576 1.00 96.50 186 SER A CA 1
ATOM 1443 C C . SER A 1 186 ? 3.435 2.959 -18.306 1.00 96.50 186 SER A C 1
ATOM 1445 O O . SER A 1 186 ? 3.608 2.994 -19.525 1.00 96.50 186 SER A O 1
ATOM 1447 N N . ILE A 1 187 ? 3.458 1.836 -17.594 1.00 96.62 187 ILE A N 1
ATOM 1448 C CA . ILE A 1 187 ? 3.523 0.488 -18.171 1.00 96.62 187 ILE A CA 1
ATOM 1449 C C . ILE A 1 187 ? 2.260 -0.301 -17.835 1.00 96.62 187 ILE A C 1
ATOM 1451 O O . ILE A 1 187 ? 1.571 -0.012 -16.855 1.00 96.62 187 ILE A O 1
ATOM 1455 N N . ARG A 1 188 ? 1.952 -1.302 -18.660 1.00 95.88 188 ARG A N 1
ATOM 1456 C CA . ARG A 1 188 ? 0.805 -2.186 -18.456 1.00 95.88 188 ARG A CA 1
ATOM 1457 C C . ARG A 1 188 ? 1.193 -3.326 -17.519 1.00 95.88 188 ARG A C 1
ATOM 1459 O O . ARG A 1 188 ? 2.184 -4.000 -17.773 1.00 95.88 188 ARG A O 1
ATOM 1466 N N . ILE A 1 189 ? 0.389 -3.551 -16.488 1.00 96.00 189 ILE A N 1
ATOM 1467 C CA . ILE A 1 189 ? 0.556 -4.632 -15.517 1.00 96.00 189 ILE A CA 1
ATOM 1468 C C . ILE A 1 189 ? -0.561 -5.654 -15.732 1.00 96.00 189 ILE A C 1
ATOM 1470 O O . ILE A 1 189 ? -1.724 -5.295 -15.921 1.00 96.00 189 ILE A O 1
ATOM 1474 N N . SER A 1 190 ? -0.203 -6.935 -15.749 1.00 94.25 190 SER A N 1
ATOM 1475 C CA . SER A 1 190 ? -1.144 -8.042 -15.999 1.00 94.25 190 SER A CA 1
ATOM 1476 C C . SER A 1 190 ? -1.055 -9.176 -14.976 1.00 94.25 190 SER A C 1
ATOM 1478 O O . SER A 1 190 ? -1.790 -10.155 -15.068 1.00 94.25 190 SER A O 1
ATOM 1480 N N . LYS A 1 191 ? -0.148 -9.041 -14.011 1.00 94.81 191 LYS A N 1
ATOM 1481 C CA . LYS A 1 191 ? 0.059 -9.919 -12.862 1.00 94.81 191 LYS A CA 1
ATOM 1482 C C . LYS A 1 191 ? 0.778 -9.119 -11.782 1.00 94.81 191 LYS A C 1
ATOM 1484 O O . LYS A 1 191 ? 1.279 -8.035 -12.072 1.00 94.81 191 LYS A O 1
ATOM 1489 N N . ASP A 1 192 ? 0.848 -9.656 -10.573 1.00 95.88 192 ASP A N 1
ATOM 1490 C CA . ASP A 1 192 ? 1.716 -9.083 -9.549 1.00 95.88 192 ASP A CA 1
ATOM 1491 C C . ASP A 1 192 ? 3.177 -9.171 -10.008 1.00 95.88 192 ASP A C 1
ATOM 1493 O O . ASP A 1 192 ? 3.622 -10.205 -10.520 1.00 95.88 192 ASP A O 1
ATOM 1497 N N . GLU A 1 193 ? 3.914 -8.075 -9.861 1.00 96.62 193 GLU A N 1
ATOM 1498 C CA . GLU A 1 193 ? 5.307 -7.978 -10.283 1.00 96.62 193 GLU A CA 1
ATOM 1499 C C . GLU A 1 193 ? 6.189 -7.501 -9.137 1.00 96.62 193 GLU A C 1
ATOM 1501 O O . GLU A 1 193 ? 5.836 -6.598 -8.380 1.00 96.62 193 GLU A O 1
ATOM 1506 N N . VAL A 1 194 ? 7.378 -8.090 -9.038 1.00 98.12 194 VAL A N 1
ATOM 1507 C CA . VAL A 1 194 ? 8.380 -7.715 -8.044 1.00 98.12 194 VAL A CA 1
ATOM 1508 C C . VAL A 1 194 ? 9.651 -7.295 -8.763 1.00 98.12 194 VAL A C 1
ATOM 1510 O O . VAL A 1 194 ? 10.174 -8.040 -9.590 1.00 98.12 194 VAL A O 1
ATOM 1513 N N . TYR A 1 195 ? 10.164 -6.118 -8.419 1.00 98.44 195 TYR A N 1
ATOM 1514 C CA . TYR A 1 195 ? 11.405 -5.578 -8.952 1.00 98.44 195 TYR A CA 1
ATOM 1515 C C . TYR A 1 195 ? 12.376 -5.253 -7.821 1.00 98.44 195 TYR A C 1
ATOM 1517 O O . TYR A 1 195 ? 12.020 -4.611 -6.838 1.00 98.44 195 TYR A O 1
ATOM 1525 N N . THR A 1 196 ? 13.629 -5.666 -7.964 1.00 98.44 196 THR A N 1
ATOM 1526 C CA . THR A 1 196 ? 14.686 -5.460 -6.970 1.00 98.44 196 THR A CA 1
ATOM 1527 C C . THR A 1 196 ? 15.668 -4.406 -7.453 1.00 98.44 196 THR A C 1
ATOM 1529 O O . THR A 1 196 ? 16.169 -4.488 -8.575 1.00 98.44 196 THR A O 1
ATOM 1532 N N . ALA A 1 197 ? 15.970 -3.421 -6.608 1.00 98.31 197 ALA A N 1
ATOM 1533 C CA . ALA A 1 197 ? 16.939 -2.381 -6.922 1.00 98.31 197 ALA A CA 1
ATOM 1534 C C . ALA A 1 197 ? 18.325 -2.983 -7.190 1.00 98.31 197 ALA A C 1
ATOM 1536 O O . ALA A 1 197 ? 18.877 -3.729 -6.370 1.00 98.31 197 ALA A O 1
ATOM 1537 N N . LYS A 1 198 ? 18.919 -2.605 -8.322 1.00 98.19 198 LYS A N 1
ATOM 1538 C CA . LYS A 1 198 ? 20.323 -2.864 -8.632 1.00 98.19 198 LYS A CA 1
ATOM 1539 C C . LYS A 1 198 ? 21.120 -1.586 -8.430 1.00 98.19 198 LYS A C 1
ATOM 1541 O O . LYS A 1 198 ? 20.837 -0.556 -9.038 1.00 98.19 198 LYS A O 1
ATOM 1546 N N . TRP A 1 199 ? 22.130 -1.685 -7.581 1.00 97.94 199 TRP A N 1
ATOM 1547 C CA . TRP A 1 199 ? 23.001 -0.586 -7.195 1.00 97.94 199 TRP A CA 1
ATOM 1548 C C . TRP A 1 199 ? 24.388 -0.779 -7.801 1.00 97.94 199 TRP A C 1
ATOM 1550 O O . TRP A 1 199 ? 24.870 -1.907 -7.897 1.00 97.94 199 TRP A O 1
ATOM 1560 N N . GLU A 1 200 ? 25.035 0.317 -8.173 1.00 97.81 200 GLU A N 1
ATOM 1561 C CA . GLU A 1 200 ? 26.412 0.335 -8.666 1.00 97.81 200 GLU A CA 1
ATOM 1562 C C . GLU A 1 200 ? 27.227 1.330 -7.845 1.00 97.81 200 GLU A C 1
ATOM 1564 O O . GLU A 1 200 ? 26.767 2.444 -7.595 1.00 97.81 200 GLU A O 1
ATOM 1569 N N . GLU A 1 201 ? 28.404 0.915 -7.384 1.00 97.38 201 GLU A N 1
ATOM 1570 C CA . GLU A 1 201 ? 29.276 1.748 -6.558 1.00 97.38 201 GLU A CA 1
ATOM 1571 C C . GLU A 1 201 ? 29.756 2.972 -7.351 1.00 97.38 201 GLU A C 1
ATOM 1573 O O . GLU A 1 201 ? 30.063 2.893 -8.545 1.00 97.38 201 GLU A O 1
ATOM 1578 N N . VAL A 1 202 ? 29.763 4.130 -6.698 1.00 94.69 202 VAL A N 1
ATOM 1579 C CA . VAL A 1 202 ? 30.325 5.357 -7.261 1.00 94.69 202 VAL A CA 1
ATOM 1580 C C . VAL A 1 202 ? 31.742 5.472 -6.712 1.00 94.69 202 VAL A C 1
ATOM 1582 O O . VAL A 1 202 ? 31.913 5.824 -5.547 1.00 94.69 202 VAL A O 1
ATOM 1585 N N . VAL A 1 203 ? 32.719 5.096 -7.543 1.00 78.25 203 VAL A N 1
ATOM 1586 C CA . VAL A 1 203 ? 34.161 5.252 -7.275 1.00 78.25 203 VAL A CA 1
ATOM 1587 C C . VAL A 1 203 ? 34.549 6.726 -7.289 1.00 78.25 203 VAL A C 1
ATOM 1589 O O . VAL A 1 203 ? 34.021 7.456 -8.162 1.00 78.25 203 VAL A O 1
#